Protein AF-A0A1S1QMI9-F1 (afdb_monomer_lite)

pLDDT: mean 71.92, std 21.12, range [34.84, 96.12]

Radius of gyration: 43.3 Å; chains: 1; bounding box: 99×32×139 Å

Secondary structure (DSSP, 8-state):
---STTTHHHHHHHHHHHHHHHHHHHHHHHHHHHHHHHHHHHHHHHHHHHHHHHHHHT-STT-S-HHHHHHHHHHHHHHHHHHHHHHHHHHHHHHHHTSTT-TTGGGHHHHHHHHHHHHHHHHHHHHHHHHHHHHHHHHHHHHHHHHHHHT---S-----------PPPP--PPPP----------PPP---------

Organism: NCBI:txid573497

Structure (mmCIF, N/CA/C/O backbone):
data_AF-A0A1S1QMI9-F1
#
_entry.id   AF-A0A1S1QMI9-F1
#
loop_
_atom_site.group_PDB
_atom_site.id
_atom_site.type_symbol
_atom_site.label_atom_id
_atom_site.label_alt_id
_atom_site.label_comp_id
_atom_site.label_asym_id
_atom_site.label_entity_id
_atom_site.label_seq_id
_atom_site.pdbx_PDB_ins_code
_atom_site.Cartn_x
_atom_site.Cartn_y
_atom_site.Cartn_z
_atom_site.occupancy
_atom_site.B_iso_or_equiv
_atom_site.auth_seq_id
_atom_site.auth_comp_id
_atom_site.auth_asym_id
_atom_site.auth_atom_id
_atom_site.pdbx_PDB_model_num
ATOM 1 N N . MET A 1 1 ? -39.111 9.313 58.746 1.00 41.94 1 MET A N 1
ATOM 2 C CA . MET A 1 1 ? -37.742 9.379 58.185 1.00 41.94 1 MET A CA 1
ATOM 3 C C . MET A 1 1 ? -37.724 8.612 56.875 1.00 41.94 1 MET A C 1
ATOM 5 O O . MET A 1 1 ? -37.709 7.391 56.899 1.00 41.94 1 MET A O 1
ATOM 9 N N . ILE A 1 2 ? -37.819 9.307 55.743 1.00 50.12 2 ILE A N 1
ATOM 10 C CA . ILE A 1 2 ? -37.820 8.695 54.409 1.00 50.12 2 ILE A CA 1
ATOM 11 C C . ILE A 1 2 ? -36.667 9.314 53.620 1.00 50.12 2 ILE A C 1
ATOM 13 O O . ILE A 1 2 ? -36.584 10.533 53.517 1.00 50.12 2 ILE A O 1
ATOM 17 N N . GLY A 1 3 ? -35.825 8.465 53.027 1.00 51.66 3 GLY A N 1
ATOM 18 C CA . GLY A 1 3 ? -35.178 8.794 51.757 1.00 51.66 3 GLY A CA 1
ATOM 19 C C . GLY A 1 3 ? -33.724 9.263 51.792 1.00 51.66 3 GLY A C 1
ATOM 20 O O . GLY A 1 3 ? -33.435 10.371 51.358 1.00 51.66 3 GLY A O 1
ATOM 21 N N . THR A 1 4 ? -32.781 8.393 52.159 1.00 52.16 4 THR A N 1
ATOM 22 C CA . THR A 1 4 ? -31.365 8.574 51.758 1.00 52.16 4 THR A CA 1
ATOM 23 C C . THR A 1 4 ? -30.751 7.342 51.085 1.00 52.16 4 THR A C 1
ATOM 25 O O . THR A 1 4 ? -29.855 7.488 50.258 1.00 52.16 4 THR A O 1
ATOM 28 N N . ALA A 1 5 ? -31.295 6.139 51.300 1.00 51.22 5 ALA A N 1
ATOM 29 C CA . ALA A 1 5 ? -30.702 4.890 50.805 1.00 51.22 5 ALA A CA 1
ATOM 30 C C . ALA A 1 5 ? -30.775 4.663 49.276 1.00 51.22 5 ALA A C 1
ATOM 32 O O . ALA A 1 5 ? -30.083 3.792 48.758 1.00 51.22 5 ALA A O 1
ATOM 33 N N . ASN A 1 6 ? -31.574 5.435 48.528 1.00 53.19 6 ASN A N 1
ATOM 34 C CA . ASN A 1 6 ? -31.852 5.145 47.112 1.00 53.19 6 ASN A CA 1
ATOM 35 C C . ASN A 1 6 ? -31.208 6.120 46.107 1.00 53.19 6 ASN A C 1
ATOM 37 O O . ASN A 1 6 ? -31.446 6.024 44.909 1.00 53.19 6 ASN A O 1
ATOM 41 N N . ARG A 1 7 ? -30.395 7.088 46.554 1.00 52.09 7 ARG A N 1
ATOM 42 C CA . ARG A 1 7 ? -29.679 7.994 45.628 1.00 52.09 7 ARG A CA 1
ATOM 43 C C . ARG A 1 7 ? -28.301 7.457 45.247 1.00 52.09 7 ARG A C 1
ATOM 45 O O . ARG A 1 7 ? -27.920 7.541 44.085 1.00 52.09 7 ARG A O 1
ATOM 52 N N . GLN A 1 8 ? -27.589 6.837 46.187 1.00 51.78 8 GLN A N 1
ATOM 53 C CA . GLN A 1 8 ? -26.233 6.329 45.957 1.00 51.78 8 GLN A CA 1
ATOM 54 C C . GLN A 1 8 ? -26.198 5.128 45.004 1.00 51.78 8 GLN A C 1
ATOM 56 O O . GLN A 1 8 ? -25.366 5.086 44.108 1.00 51.78 8 GLN A O 1
ATOM 61 N N . THR A 1 9 ? -27.136 4.188 45.118 1.00 54.84 9 THR A N 1
ATOM 62 C CA . THR A 1 9 ? -27.214 3.027 44.213 1.00 54.84 9 THR A CA 1
ATOM 63 C C . THR A 1 9 ? -27.600 3.423 42.786 1.00 54.84 9 THR A C 1
ATOM 65 O O . THR A 1 9 ? -27.092 2.844 41.827 1.00 54.84 9 THR A O 1
ATOM 68 N N . THR A 1 10 ? -28.459 4.430 42.632 1.00 56.12 10 THR A N 1
ATOM 69 C CA . THR A 1 10 ? -28.949 4.902 41.328 1.00 56.12 10 THR A CA 1
ATOM 70 C C . THR A 1 10 ? -27.892 5.719 40.580 1.00 56.12 10 THR A C 1
ATOM 72 O O . THR A 1 10 ? -27.709 5.520 39.381 1.00 56.12 10 THR A O 1
ATOM 75 N N . ILE A 1 11 ? -27.122 6.560 41.285 1.00 55.53 11 ILE A N 1
ATOM 76 C CA . ILE A 1 11 ? -25.994 7.307 40.701 1.00 55.53 11 ILE A CA 1
ATOM 77 C C . ILE A 1 11 ? -24.910 6.342 40.201 1.00 55.53 11 ILE A C 1
ATOM 79 O O . ILE A 1 11 ? -24.431 6.485 39.079 1.00 55.53 11 ILE A O 1
ATOM 83 N N . THR A 1 12 ? -24.560 5.321 40.987 1.00 60.91 12 THR A N 1
ATOM 84 C CA . THR A 1 12 ? -23.528 4.346 40.600 1.00 60.91 12 THR A CA 1
ATOM 85 C C . THR A 1 12 ? -23.981 3.466 39.433 1.00 60.91 12 THR A C 1
ATOM 87 O O . THR A 1 12 ? -23.210 3.250 38.503 1.00 60.91 12 THR A O 1
ATOM 90 N N . LYS A 1 13 ? -25.244 3.011 39.415 1.00 62.88 13 LYS A N 1
ATOM 91 C CA . LYS A 1 13 ? -25.796 2.213 38.303 1.00 62.88 13 LYS A CA 1
ATOM 92 C C . LYS A 1 13 ? -25.854 2.987 36.984 1.00 62.88 13 LYS A C 1
ATOM 94 O O . LYS A 1 13 ? -25.541 2.411 35.946 1.00 62.88 13 LYS A O 1
ATOM 99 N N . ASN A 1 14 ? -26.224 4.268 37.014 1.00 63.59 14 ASN A N 1
ATOM 100 C CA . ASN A 1 14 ? -26.234 5.098 35.807 1.00 63.59 14 ASN A CA 1
ATOM 101 C C . ASN A 1 14 ? -24.809 5.339 35.294 1.00 63.59 14 ASN A C 1
ATOM 103 O O . ASN A 1 14 ? -24.546 5.149 34.115 1.00 63.59 14 ASN A O 1
ATOM 107 N N . ARG A 1 15 ? -23.863 5.620 36.196 1.00 64.69 15 ARG A N 1
ATOM 108 C CA . ARG A 1 15 ? -22.460 5.857 35.835 1.00 64.69 15 ARG A CA 1
ATOM 109 C C . ARG A 1 15 ? -21.774 4.622 35.235 1.00 64.69 15 ARG A C 1
ATOM 111 O O . ARG A 1 15 ? -20.972 4.774 34.325 1.00 64.69 15 ARG A O 1
ATOM 118 N N . ILE A 1 16 ? -22.103 3.416 35.709 1.00 65.19 16 ILE A N 1
ATOM 119 C CA . ILE A 1 16 ? -21.607 2.154 35.126 1.00 65.19 16 ILE A CA 1
ATOM 120 C C . ILE A 1 16 ? -22.163 1.959 33.707 1.00 65.19 16 ILE A C 1
ATOM 122 O O . ILE A 1 16 ? -21.396 1.707 32.784 1.00 65.19 16 ILE A O 1
ATOM 126 N N . ARG A 1 17 ? -23.473 2.169 33.506 1.00 66.00 17 ARG A N 1
ATOM 127 C CA . ARG A 1 17 ? -24.096 2.085 32.172 1.00 66.00 17 ARG A CA 1
ATOM 128 C C . ARG A 1 17 ? -23.508 3.097 31.189 1.00 66.00 17 ARG A C 1
ATOM 130 O O . ARG A 1 17 ? -23.295 2.755 30.031 1.00 66.00 17 ARG A O 1
ATOM 137 N N . ASP A 1 18 ? -23.221 4.315 31.642 1.00 69.44 18 ASP A N 1
ATOM 138 C CA . ASP A 1 18 ? -22.632 5.356 30.795 1.00 69.44 18 ASP A CA 1
ATOM 139 C C . ASP A 1 18 ? -21.205 4.997 30.351 1.00 69.44 18 ASP A C 1
ATOM 141 O O . ASP A 1 18 ? -20.853 5.219 29.192 1.00 69.44 18 ASP A O 1
ATOM 145 N N . VAL A 1 19 ? -20.398 4.397 31.236 1.00 71.56 19 VAL A N 1
ATOM 146 C CA . VAL A 1 19 ? -19.053 3.899 30.896 1.00 71.56 19 VAL A CA 1
ATOM 147 C C . VAL A 1 19 ? -19.141 2.764 29.875 1.00 71.56 19 VAL A C 1
ATOM 149 O O . VAL A 1 19 ? -18.457 2.818 28.854 1.00 71.56 19 VAL A O 1
ATOM 152 N N . ASP A 1 20 ? -20.040 1.797 30.078 1.00 79.62 20 ASP A N 1
ATOM 153 C CA . ASP A 1 20 ? -20.227 0.677 29.147 1.00 79.62 20 ASP A CA 1
ATOM 154 C C . ASP A 1 20 ? -20.672 1.157 27.754 1.00 79.62 20 ASP A C 1
ATOM 156 O O . ASP A 1 20 ? -20.147 0.714 26.728 1.00 79.62 20 ASP A O 1
ATOM 160 N N . VAL A 1 21 ? -21.600 2.119 27.696 1.00 84.31 21 VAL A N 1
ATOM 161 C CA . VAL A 1 21 ? -22.057 2.727 26.437 1.00 84.31 21 VAL A CA 1
ATOM 162 C C . VAL A 1 21 ? -20.922 3.490 25.751 1.00 84.31 21 VAL A C 1
ATOM 164 O O . VAL A 1 21 ? -20.740 3.349 24.539 1.00 84.31 21 VAL A O 1
ATOM 167 N N . GLN A 1 22 ? -20.116 4.256 26.494 1.00 83.75 22 GLN A N 1
ATOM 168 C CA . GLN A 1 22 ? -18.953 4.948 25.932 1.00 83.75 22 GLN A CA 1
ATOM 169 C C . GLN A 1 22 ? -17.935 3.968 25.341 1.00 83.75 22 GLN A C 1
ATOM 171 O O . GLN A 1 22 ? -17.468 4.182 24.218 1.00 83.75 22 GLN A O 1
ATOM 176 N N . THR A 1 23 ? -17.638 2.865 26.030 1.00 85.69 23 THR A N 1
ATOM 177 C CA . THR A 1 23 ? -16.742 1.819 25.520 1.00 85.69 23 THR A CA 1
ATOM 178 C C . THR A 1 23 ? -17.276 1.205 24.224 1.00 85.69 23 THR A C 1
ATOM 180 O O . THR A 1 23 ? -16.521 1.042 23.261 1.00 85.69 23 THR A O 1
ATOM 183 N N . VAL A 1 24 ? -18.582 0.922 24.144 1.00 87.94 24 VAL A N 1
ATOM 184 C CA . VAL A 1 24 ? -19.216 0.414 22.916 1.00 87.94 24 VAL A CA 1
ATOM 185 C C . VAL A 1 24 ? -19.116 1.430 21.776 1.00 87.94 24 VAL A C 1
ATOM 187 O O . VAL A 1 24 ? -18.726 1.062 20.667 1.00 87.94 24 VAL A O 1
ATOM 190 N N . ILE A 1 25 ? -19.397 2.710 22.033 1.00 88.00 25 ILE A N 1
ATOM 191 C CA . ILE A 1 25 ? -19.309 3.775 21.021 1.00 88.00 25 ILE A CA 1
ATOM 192 C C . ILE A 1 25 ? -17.884 3.887 20.467 1.00 88.00 25 ILE A C 1
ATOM 194 O O . ILE A 1 25 ? -17.695 3.942 19.247 1.00 88.00 25 ILE A O 1
ATOM 198 N N . VAL A 1 26 ? -16.871 3.893 21.339 1.00 88.06 26 VAL A N 1
ATOM 199 C CA . VAL A 1 26 ? -15.460 3.950 20.926 1.00 88.06 26 VAL A CA 1
ATOM 200 C C . VAL A 1 26 ? -15.103 2.734 20.073 1.00 88.06 26 VAL A C 1
ATOM 202 O O . VAL A 1 26 ? -14.516 2.896 18.999 1.00 88.06 26 VAL A O 1
ATOM 205 N N . ARG A 1 27 ? -15.521 1.533 20.486 1.00 89.44 27 ARG A N 1
ATOM 206 C CA . ARG A 1 27 ? -15.281 0.288 19.746 1.00 89.44 27 ARG A CA 1
ATOM 207 C C . ARG A 1 27 ? -15.889 0.321 18.346 1.00 89.44 27 ARG A C 1
ATOM 209 O O . ARG A 1 27 ? -15.186 0.055 17.374 1.00 89.44 27 ARG A O 1
ATOM 216 N N . VAL A 1 28 ? -17.163 0.696 18.231 1.00 91.62 28 VAL A N 1
ATOM 217 C CA . VAL A 1 28 ? -17.869 0.794 16.941 1.00 91.62 28 VAL A CA 1
ATOM 218 C C . VAL A 1 28 ? -17.187 1.811 16.028 1.00 91.62 28 VAL A C 1
ATOM 220 O O . VAL A 1 28 ? -16.973 1.548 14.844 1.00 91.62 28 VAL A O 1
ATOM 223 N N . ARG A 1 29 ? -16.777 2.964 16.571 1.00 91.19 29 ARG A N 1
ATOM 224 C CA . ARG A 1 29 ? -16.079 3.994 15.794 1.00 91.19 29 ARG A CA 1
ATOM 225 C C . ARG A 1 29 ? -14.721 3.512 15.282 1.00 91.19 29 ARG A C 1
ATOM 227 O O . ARG A 1 29 ? -14.368 3.810 14.139 1.00 91.19 29 ARG A O 1
ATOM 234 N N . LEU A 1 30 ? -13.959 2.788 16.100 1.00 89.56 30 LEU A N 1
ATOM 235 C CA . LEU A 1 30 ? -12.675 2.217 15.688 1.00 89.56 30 LEU A CA 1
ATOM 236 C C . LEU A 1 30 ? -12.858 1.144 14.608 1.00 89.56 30 LEU A C 1
ATOM 238 O O . LEU A 1 30 ? -12.145 1.191 13.605 1.00 89.56 30 LEU A O 1
ATOM 242 N N . GLU A 1 31 ? -13.862 0.276 14.735 1.00 91.81 31 GLU A N 1
ATOM 243 C CA . GLU A 1 31 ? -14.159 -0.748 13.725 1.00 91.81 31 GLU A CA 1
ATOM 244 C C . GLU A 1 31 ? -14.608 -0.130 12.389 1.00 91.81 31 GLU A C 1
ATOM 246 O O . GLU A 1 31 ? -14.193 -0.576 11.318 1.00 91.81 31 GLU A O 1
ATOM 251 N N . ALA A 1 32 ? -15.392 0.953 12.418 1.00 92.44 32 ALA A N 1
ATOM 252 C CA . ALA A 1 32 ? -15.779 1.680 11.207 1.00 92.44 32 ALA A CA 1
ATOM 253 C C . ALA A 1 32 ? -14.562 2.310 10.501 1.00 92.44 32 ALA A C 1
ATOM 255 O O . ALA A 1 32 ? -14.426 2.252 9.275 1.00 92.44 32 ALA A O 1
ATOM 256 N N . LEU A 1 33 ? -13.642 2.893 11.275 1.00 91.69 33 LEU A N 1
ATOM 257 C CA . LEU A 1 33 ? -12.398 3.465 10.761 1.00 91.69 33 LEU A CA 1
ATOM 258 C C . LEU A 1 33 ? -11.448 2.401 10.194 1.00 91.69 33 LEU A C 1
ATOM 260 O O . LEU A 1 33 ? -10.738 2.672 9.221 1.00 91.69 33 LEU A O 1
ATOM 264 N N . GLU A 1 34 ? -11.423 1.222 10.805 1.00 92.19 34 GLU A N 1
ATOM 265 C CA . GLU A 1 34 ? -10.676 0.053 10.348 1.00 92.19 34 GLU A CA 1
ATOM 266 C C . GLU A 1 34 ? -11.276 -0.512 9.053 1.00 92.19 34 GLU A C 1
ATOM 268 O O . GLU A 1 34 ? -10.557 -0.710 8.074 1.00 92.19 34 GLU A O 1
ATOM 273 N N . SER A 1 35 ? -12.598 -0.667 8.993 1.00 92.00 35 SER A N 1
ATOM 274 C CA . SER A 1 35 ? -13.321 -1.115 7.796 1.00 92.00 35 SER A CA 1
ATOM 275 C C . SER A 1 35 ? -13.081 -0.181 6.610 1.00 92.00 35 SER A C 1
ATOM 277 O O . SER A 1 35 ? -12.734 -0.629 5.516 1.00 92.00 35 SER A O 1
ATOM 279 N N . LYS A 1 36 ? -13.152 1.139 6.834 1.00 94.94 36 LYS A N 1
ATOM 280 C CA . LYS A 1 36 ? -12.826 2.145 5.811 1.00 94.94 36 LYS A CA 1
ATOM 281 C C . LYS A 1 36 ? -11.376 2.035 5.335 1.00 94.94 36 LYS A C 1
ATOM 283 O O . LYS A 1 36 ? -11.107 2.189 4.144 1.00 94.94 36 LYS A O 1
ATOM 288 N N . ALA A 1 37 ? -10.435 1.784 6.247 1.00 91.69 37 ALA A N 1
ATOM 289 C CA . ALA A 1 37 ? -9.031 1.620 5.888 1.00 91.69 37 ALA A CA 1
ATOM 290 C C . ALA A 1 37 ? -8.810 0.355 5.044 1.00 91.69 37 ALA A C 1
ATOM 292 O O . ALA A 1 37 ? -8.121 0.427 4.031 1.00 91.69 37 ALA A O 1
ATOM 293 N N . ARG A 1 38 ? -9.445 -0.768 5.400 1.00 92.19 38 ARG A N 1
ATOM 294 C CA . ARG A 1 38 ? -9.389 -2.016 4.621 1.00 92.19 38 ARG A CA 1
ATOM 295 C C . ARG A 1 38 ? -9.970 -1.857 3.224 1.00 92.19 38 ARG A C 1
ATOM 297 O O . ARG A 1 38 ? -9.338 -2.289 2.270 1.00 92.19 38 ARG A O 1
ATOM 304 N N . ALA A 1 39 ? -11.118 -1.192 3.098 1.00 95.19 39 ALA A N 1
ATOM 305 C CA . ALA A 1 39 ? -11.716 -0.911 1.796 1.00 95.19 39 ALA A CA 1
ATOM 306 C C . ALA A 1 39 ? -10.765 -0.092 0.909 1.00 95.19 39 ALA A C 1
ATOM 308 O O . ALA A 1 39 ? -10.551 -0.430 -0.251 1.00 95.19 39 ALA A O 1
ATOM 309 N N . LYS A 1 40 ? -10.125 0.945 1.468 1.00 95.50 40 LYS A N 1
ATOM 310 C CA . LYS A 1 40 ? -9.153 1.747 0.715 1.00 95.50 40 LYS A CA 1
ATOM 311 C C . LYS A 1 40 ? -7.896 0.953 0.343 1.00 95.50 40 LYS A C 1
ATOM 313 O O . LYS A 1 40 ? -7.412 1.098 -0.771 1.00 95.50 40 LYS A O 1
ATOM 318 N N . LEU A 1 41 ? -7.386 0.110 1.241 1.00 93.62 41 LEU A N 1
ATOM 319 C CA . LEU A 1 41 ? -6.251 -0.771 0.944 1.00 93.62 41 LEU A CA 1
ATOM 320 C C . LEU A 1 41 ? -6.586 -1.773 -0.168 1.00 93.62 41 LEU A C 1
ATOM 322 O O . LEU A 1 41 ? -5.760 -1.989 -1.043 1.00 93.62 41 LEU A O 1
ATOM 326 N N . ALA A 1 42 ? -7.798 -2.332 -0.172 1.00 94.19 42 ALA A N 1
ATOM 327 C CA . ALA A 1 42 ? -8.243 -3.245 -1.221 1.00 94.19 42 ALA A CA 1
ATOM 328 C C . ALA A 1 42 ? -8.314 -2.565 -2.599 1.00 94.19 42 ALA A C 1
ATOM 330 O O . ALA A 1 42 ? -7.951 -3.180 -3.596 1.00 94.19 42 ALA A O 1
ATOM 331 N N . LEU A 1 43 ? -8.738 -1.297 -2.657 1.00 96.12 43 LEU A N 1
ATOM 332 C CA . LEU A 1 43 ? -8.722 -0.517 -3.899 1.00 96.12 43 LEU A CA 1
ATOM 333 C C . LEU A 1 43 ? -7.293 -0.287 -4.405 1.00 96.12 43 LEU A C 1
ATOM 335 O O . LEU A 1 43 ? -7.016 -0.545 -5.570 1.00 96.12 43 LEU A O 1
ATOM 339 N N . LEU A 1 44 ? -6.381 0.133 -3.523 1.00 93.19 44 LEU A N 1
ATOM 340 C CA . LEU A 1 44 ? -4.980 0.365 -3.891 1.00 93.19 44 LEU A CA 1
ATOM 341 C C . LEU A 1 44 ? -4.280 -0.917 -4.357 1.00 93.19 44 LEU A C 1
ATOM 343 O O . LEU A 1 44 ? -3.495 -0.872 -5.298 1.00 93.19 44 LEU A O 1
ATOM 347 N N . ASP A 1 45 ? -4.582 -2.051 -3.724 1.00 93.12 45 ASP A N 1
ATOM 348 C CA . ASP A 1 45 ? -4.059 -3.358 -4.126 1.00 93.12 45 ASP A CA 1
ATOM 349 C C . ASP A 1 45 ? -4.644 -3.819 -5.471 1.00 93.12 45 ASP A C 1
ATOM 351 O O . ASP A 1 45 ? -3.929 -4.359 -6.310 1.00 93.12 45 ASP A O 1
ATOM 355 N N . ALA A 1 46 ? -5.934 -3.566 -5.720 1.00 93.50 46 ALA A N 1
ATOM 356 C CA . ALA A 1 46 ? -6.551 -3.853 -7.012 1.00 93.50 46 ALA A CA 1
ATOM 357 C C . ALA A 1 46 ? -5.925 -3.024 -8.140 1.00 93.50 46 ALA A C 1
ATOM 359 O O . ALA A 1 46 ? -5.683 -3.564 -9.219 1.00 93.50 46 ALA A O 1
ATOM 360 N N . ASP A 1 47 ? -5.643 -1.746 -7.890 1.00 93.19 47 ASP A N 1
ATOM 361 C CA . ASP A 1 47 ? -4.954 -0.900 -8.857 1.00 93.19 47 ASP A CA 1
ATOM 362 C C . ASP A 1 47 ? -3.515 -1.384 -9.076 1.00 93.19 47 ASP A C 1
ATOM 364 O O . ASP A 1 47 ? -3.180 -1.695 -10.211 1.00 93.19 47 ASP A O 1
ATOM 368 N N . ASP A 1 48 ? -2.713 -1.611 -8.025 1.00 91.56 48 ASP A N 1
ATOM 369 C CA . ASP A 1 48 ? -1.330 -2.102 -8.186 1.00 91.56 48 ASP A CA 1
ATOM 370 C C . ASP A 1 48 ? -1.244 -3.417 -8.983 1.00 91.56 48 ASP A C 1
ATOM 372 O O . ASP A 1 48 ? -0.318 -3.601 -9.776 1.00 91.56 48 ASP A O 1
ATOM 376 N N . ARG A 1 49 ? -2.224 -4.321 -8.841 1.00 92.00 49 ARG A N 1
ATOM 377 C CA . ARG A 1 49 ? -2.317 -5.524 -9.686 1.00 92.00 49 ARG A CA 1
ATOM 378 C C . ARG A 1 49 ? -2.532 -5.178 -11.159 1.00 92.00 49 ARG A C 1
ATOM 380 O O . ARG A 1 49 ? -1.841 -5.740 -12.004 1.00 92.00 49 ARG A O 1
ATOM 387 N N . ARG A 1 50 ? -3.426 -4.233 -11.472 1.00 93.69 50 ARG A N 1
ATOM 388 C CA . ARG A 1 50 ? -3.651 -3.774 -12.855 1.00 93.69 50 ARG A CA 1
ATOM 389 C C . ARG A 1 50 ? -2.380 -3.187 -13.452 1.00 93.69 50 ARG A C 1
ATOM 391 O O . ARG A 1 50 ? -2.043 -3.519 -14.584 1.00 93.69 50 ARG A O 1
ATOM 398 N N . ASP A 1 51 ? -1.642 -2.373 -12.700 1.00 91.25 51 ASP A N 1
ATOM 399 C CA . ASP A 1 51 ? -0.389 -1.804 -13.202 1.00 91.25 51 ASP A CA 1
ATOM 400 C C . ASP A 1 51 ? 0.681 -2.871 -13.421 1.00 91.25 51 ASP A C 1
ATOM 402 O O . ASP A 1 51 ? 1.434 -2.789 -14.387 1.00 91.25 51 ASP A O 1
ATOM 406 N N . ARG A 1 52 ? 0.752 -3.900 -12.566 1.00 89.44 52 ARG A N 1
ATOM 407 C CA . ARG A 1 52 ? 1.637 -5.054 -12.805 1.00 89.44 52 ARG A CA 1
ATOM 408 C C . ARG A 1 52 ? 1.257 -5.801 -14.079 1.00 89.44 52 ARG A C 1
ATOM 410 O O . ARG A 1 52 ? 2.149 -6.154 -14.850 1.00 89.44 52 ARG A O 1
ATOM 417 N N . ASP A 1 53 ? -0.033 -5.999 -14.323 1.00 91.50 53 ASP A N 1
ATOM 418 C CA . ASP A 1 53 ? -0.516 -6.633 -15.550 1.00 91.50 53 ASP A CA 1
ATOM 419 C C . ASP A 1 53 ? -0.182 -5.778 -16.784 1.00 91.50 53 ASP A C 1
ATOM 421 O O . ASP A 1 53 ? 0.249 -6.306 -17.810 1.00 91.50 53 ASP A O 1
ATOM 425 N N . GLU A 1 54 ? -0.321 -4.450 -16.696 1.00 89.94 54 GLU A N 1
ATOM 426 C CA . GLU A 1 54 ? 0.104 -3.521 -17.751 1.00 89.94 54 GLU A CA 1
ATOM 427 C C . GLU A 1 54 ? 1.619 -3.563 -17.981 1.00 89.94 54 GLU A C 1
ATOM 429 O O . GLU A 1 54 ? 2.065 -3.668 -19.124 1.00 89.94 54 GLU A O 1
ATOM 434 N N . LEU A 1 55 ? 2.423 -3.570 -16.916 1.00 88.12 55 LEU A N 1
ATOM 435 C CA . LEU A 1 55 ? 3.877 -3.720 -17.002 1.00 88.12 55 LEU A CA 1
ATOM 436 C C . LEU A 1 55 ? 4.284 -5.044 -17.662 1.00 88.12 55 LEU A C 1
ATOM 438 O O . LEU A 1 55 ? 5.259 -5.074 -18.417 1.00 88.12 55 LEU A O 1
ATOM 442 N N . GLY A 1 56 ? 3.532 -6.119 -17.412 1.00 86.88 56 GLY A N 1
ATOM 443 C CA . GLY A 1 56 ? 3.705 -7.408 -18.079 1.00 86.88 56 GLY A CA 1
ATOM 444 C C . GLY A 1 56 ? 3.433 -7.335 -19.584 1.00 86.88 56 GLY A C 1
ATOM 445 O O . GLY A 1 56 ? 4.190 -7.900 -20.375 1.00 86.88 56 GLY A O 1
ATOM 446 N N . LYS A 1 57 ? 2.406 -6.581 -20.000 1.00 87.88 57 LYS A N 1
ATOM 447 C CA . LYS A 1 57 ? 2.062 -6.366 -21.421 1.00 87.88 57 LYS A CA 1
ATOM 448 C C . LYS A 1 57 ? 3.096 -5.524 -22.167 1.00 87.88 57 LYS A C 1
ATOM 450 O O . LYS A 1 57 ? 3.311 -5.749 -23.354 1.00 87.88 57 LYS A O 1
ATOM 455 N N . LEU A 1 58 ? 3.760 -4.586 -21.488 1.00 82.94 58 LEU A N 1
ATOM 456 C CA . LEU A 1 58 ? 4.785 -3.712 -22.080 1.00 82.94 58 LEU A CA 1
ATOM 457 C C . LEU A 1 58 ? 6.103 -4.438 -22.430 1.00 82.94 58 LEU A C 1
ATOM 459 O O . LEU A 1 58 ? 7.052 -3.804 -22.891 1.00 82.94 58 LEU A O 1
ATOM 463 N N . GLY A 1 59 ? 6.184 -5.760 -22.240 1.00 68.75 59 GLY A N 1
ATOM 464 C CA . GLY A 1 59 ? 7.328 -6.576 -22.650 1.00 68.75 59 GLY A CA 1
ATOM 465 C C . GLY A 1 59 ? 8.597 -6.285 -21.847 1.00 68.75 59 GLY A C 1
ATOM 466 O O . GLY A 1 59 ? 8.549 -5.704 -20.763 1.00 68.75 59 GLY A O 1
ATOM 467 N N . ALA A 1 60 ? 9.757 -6.715 -22.345 1.00 65.31 60 ALA A N 1
ATOM 468 C CA . ALA A 1 60 ? 11.030 -6.532 -21.649 1.00 65.31 60 ALA A CA 1
ATOM 469 C C . ALA A 1 60 ? 11.411 -5.037 -21.513 1.00 65.31 60 ALA A C 1
ATOM 471 O O . ALA A 1 60 ? 11.152 -4.252 -22.428 1.00 65.31 60 ALA A O 1
ATOM 472 N N . PRO A 1 61 ? 12.121 -4.640 -20.437 1.00 61.28 61 PRO A N 1
ATOM 473 C CA . PRO A 1 61 ? 12.535 -3.252 -20.158 1.00 61.28 61 PRO A CA 1
ATOM 474 C C . PRO A 1 61 ? 13.514 -2.648 -21.188 1.00 61.28 61 PRO A C 1
ATOM 476 O O . PRO A 1 61 ? 14.056 -1.565 -20.979 1.00 61.28 61 PRO A O 1
ATOM 479 N N . HIS A 1 62 ? 13.794 -3.352 -22.285 1.00 57.00 62 HIS A N 1
ATOM 480 C CA . HIS A 1 62 ? 14.729 -2.958 -23.339 1.00 57.00 62 HIS A CA 1
ATOM 481 C C . HIS A 1 62 ? 14.075 -2.879 -24.720 1.00 57.00 62 HIS A C 1
ATOM 483 O O . HIS A 1 62 ? 14.790 -2.873 -25.723 1.00 57.00 62 HIS A O 1
ATOM 489 N N . SER A 1 63 ? 12.739 -2.830 -24.783 1.00 57.53 63 SER A N 1
ATOM 490 C CA . SER A 1 63 ? 12.042 -2.544 -26.037 1.00 57.53 63 SER A CA 1
ATOM 491 C C . SER A 1 63 ? 12.568 -1.225 -26.620 1.00 57.53 63 SER A C 1
ATOM 493 O O . SER A 1 63 ? 12.751 -0.254 -25.889 1.00 57.53 63 SER A O 1
ATOM 495 N N . LEU A 1 64 ? 12.827 -1.195 -27.928 1.00 57.09 64 LEU A N 1
ATOM 496 C CA . LEU A 1 64 ? 13.306 -0.003 -28.642 1.00 57.09 64 LEU A CA 1
ATOM 497 C C . LEU A 1 64 ? 12.213 1.066 -28.823 1.00 57.09 64 LEU A C 1
ATOM 499 O O . LEU A 1 64 ? 12.463 2.077 -29.470 1.00 57.09 64 LEU A O 1
ATOM 503 N N . ASN A 1 65 ? 11.004 0.836 -28.302 1.00 76.50 65 ASN A N 1
ATOM 504 C CA . ASN A 1 65 ? 9.913 1.790 -28.393 1.00 76.50 65 ASN A CA 1
ATOM 505 C C . ASN A 1 65 ? 9.964 2.767 -27.207 1.00 76.50 65 ASN A C 1
ATOM 507 O O . ASN A 1 65 ? 9.661 2.393 -26.069 1.00 76.50 65 ASN A O 1
ATOM 511 N N . ASP A 1 66 ? 10.329 4.019 -27.489 1.00 77.50 66 ASP A N 1
ATOM 512 C CA . ASP A 1 66 ? 10.421 5.099 -26.502 1.00 77.50 66 ASP A CA 1
ATOM 513 C C . ASP A 1 66 ? 9.090 5.347 -25.771 1.00 77.50 66 ASP A C 1
ATOM 515 O O . ASP A 1 66 ? 9.094 5.701 -24.592 1.00 77.50 66 ASP A O 1
ATOM 519 N N . GLU A 1 67 ? 7.945 5.121 -26.422 1.00 83.19 67 GLU A N 1
ATOM 520 C CA . GLU A 1 67 ? 6.626 5.271 -25.793 1.00 83.19 67 GLU A CA 1
ATOM 521 C C . GLU A 1 67 ? 6.364 4.182 -24.749 1.00 83.19 67 GLU A C 1
ATOM 523 O O . GLU A 1 67 ? 5.896 4.470 -23.648 1.00 83.19 67 GLU A O 1
ATOM 528 N N . ALA A 1 68 ? 6.731 2.933 -25.051 1.00 83.50 68 ALA A N 1
ATOM 529 C CA . ALA A 1 68 ? 6.589 1.821 -24.113 1.00 83.50 68 ALA A CA 1
ATOM 530 C C . ALA A 1 68 ? 7.512 1.988 -22.895 1.00 83.50 68 ALA A C 1
ATOM 532 O O . ALA A 1 68 ? 7.134 1.632 -21.777 1.00 83.50 68 ALA A O 1
ATOM 533 N N . ALA A 1 69 ? 8.702 2.564 -23.096 1.00 82.06 69 ALA A N 1
ATOM 534 C CA . ALA A 1 69 ? 9.617 2.906 -22.012 1.00 82.06 69 ALA A CA 1
ATOM 535 C C . ALA A 1 69 ? 9.037 4.002 -21.099 1.00 82.06 69 ALA A C 1
ATOM 537 O O . ALA A 1 69 ? 8.986 3.809 -19.886 1.00 82.06 69 ALA A O 1
ATOM 538 N N . ARG A 1 70 ? 8.514 5.099 -21.670 1.00 84.00 70 ARG A N 1
ATOM 539 C CA . ARG A 1 70 ? 7.850 6.162 -20.890 1.00 84.00 70 ARG A CA 1
ATOM 540 C C . ARG A 1 70 ? 6.640 5.634 -20.128 1.00 84.00 70 ARG A C 1
ATOM 542 O O . ARG A 1 70 ? 6.513 5.891 -18.935 1.00 84.00 70 ARG A O 1
ATOM 549 N N . ARG A 1 71 ? 5.791 4.837 -20.783 1.00 89.56 71 ARG A N 1
ATOM 550 C CA . ARG A 1 71 ? 4.612 4.244 -20.143 1.00 89.56 71 ARG A CA 1
ATOM 551 C C . ARG A 1 71 ? 4.995 3.326 -18.981 1.00 89.56 71 ARG A C 1
ATOM 553 O O . ARG A 1 71 ? 4.334 3.332 -17.948 1.00 89.56 71 ARG A O 1
ATOM 560 N N . ARG A 1 72 ? 6.078 2.557 -19.122 1.00 89.19 72 ARG A N 1
ATOM 561 C CA . ARG A 1 72 ? 6.625 1.738 -18.033 1.00 89.19 72 ARG A CA 1
ATOM 562 C C . ARG A 1 72 ? 7.075 2.599 -16.853 1.00 89.19 72 ARG A C 1
ATOM 564 O O . ARG A 1 72 ? 6.726 2.287 -15.718 1.00 89.19 72 ARG A O 1
ATOM 571 N N . ASP A 1 73 ? 7.804 3.679 -17.120 1.00 86.50 73 ASP A N 1
ATOM 572 C CA . ASP A 1 73 ? 8.260 4.610 -16.085 1.00 86.50 73 ASP A CA 1
ATOM 573 C C . ASP A 1 73 ? 7.092 5.283 -15.348 1.00 86.50 73 ASP A C 1
ATOM 575 O O . ASP A 1 73 ? 7.133 5.409 -14.124 1.00 86.50 73 ASP A O 1
ATOM 579 N N . GLU A 1 74 ? 6.039 5.675 -16.070 1.00 90.56 74 GLU A N 1
ATOM 580 C CA . GLU A 1 74 ? 4.801 6.214 -15.492 1.00 90.56 74 GLU A CA 1
ATOM 581 C C . GLU A 1 74 ? 4.114 5.207 -14.565 1.00 90.56 74 GLU A C 1
ATOM 583 O O . GLU A 1 74 ? 3.751 5.547 -13.439 1.00 90.56 74 GLU A O 1
ATOM 588 N N . LEU A 1 75 ? 3.958 3.957 -15.014 1.00 91.75 75 LEU A N 1
ATOM 589 C CA . LEU A 1 75 ? 3.333 2.904 -14.213 1.00 91.75 75 LEU A CA 1
ATOM 590 C C . LEU A 1 75 ? 4.137 2.613 -12.947 1.00 91.75 75 LEU A C 1
ATOM 592 O O . LEU A 1 75 ? 3.568 2.439 -11.873 1.00 91.75 75 LEU A O 1
ATOM 596 N N . GLU A 1 76 ? 5.462 2.591 -13.032 1.00 90.75 76 GLU A N 1
ATOM 597 C CA . GLU A 1 76 ? 6.309 2.364 -11.863 1.00 90.75 76 GLU A CA 1
ATOM 598 C C . GLU A 1 76 ? 6.289 3.536 -10.881 1.00 90.75 76 GLU A C 1
ATOM 600 O O . GLU A 1 76 ? 6.255 3.302 -9.673 1.00 90.75 76 GLU A O 1
ATOM 605 N N . LEU A 1 77 ? 6.237 4.781 -11.372 1.00 90.56 77 LEU A N 1
ATOM 606 C CA . LEU A 1 77 ? 5.979 5.956 -10.534 1.00 90.56 77 LEU A CA 1
ATOM 607 C C . LEU A 1 77 ? 4.641 5.829 -9.805 1.00 90.56 77 LEU A C 1
ATOM 609 O O . LEU A 1 77 ? 4.594 5.973 -8.584 1.00 90.56 77 LEU A O 1
ATOM 613 N N . ALA A 1 78 ? 3.574 5.492 -10.529 1.00 90.94 78 ALA A N 1
ATOM 614 C CA . ALA A 1 78 ? 2.247 5.331 -9.949 1.00 90.94 78 ALA A CA 1
ATOM 615 C C . ALA A 1 78 ? 2.209 4.189 -8.915 1.00 90.94 78 ALA A C 1
ATOM 617 O O . ALA A 1 78 ? 1.537 4.280 -7.886 1.00 90.94 78 ALA A O 1
ATOM 618 N N . ARG A 1 79 ? 2.953 3.098 -9.143 1.00 93.62 79 ARG A N 1
ATOM 619 C CA . ARG A 1 79 ? 3.104 2.003 -8.170 1.00 93.62 79 ARG A CA 1
ATOM 620 C C . ARG A 1 79 ? 3.850 2.441 -6.911 1.00 93.62 79 ARG A C 1
ATOM 622 O O . ARG A 1 79 ? 3.403 2.093 -5.821 1.00 93.62 79 ARG A O 1
ATOM 629 N N . ILE A 1 80 ? 4.923 3.230 -7.034 1.00 91.81 80 ILE A N 1
ATOM 630 C CA . ILE A 1 80 ? 5.616 3.823 -5.876 1.00 91.81 80 ILE A CA 1
ATOM 631 C C . ILE A 1 80 ? 4.650 4.703 -5.081 1.00 91.81 80 ILE A C 1
ATOM 633 O O . ILE A 1 80 ? 4.506 4.507 -3.876 1.00 91.81 80 ILE A O 1
ATOM 637 N N . GLU A 1 81 ? 3.947 5.620 -5.747 1.00 92.69 81 GLU A N 1
ATOM 638 C CA . GLU A 1 81 ? 3.013 6.533 -5.086 1.00 92.69 81 GLU A CA 1
ATOM 639 C C . GLU A 1 81 ? 1.910 5.765 -4.340 1.00 92.69 81 GLU A C 1
ATOM 641 O O . GLU A 1 81 ? 1.619 6.039 -3.174 1.00 92.69 81 GLU A O 1
ATOM 646 N N . ARG A 1 82 ? 1.322 4.736 -4.962 1.00 92.69 82 ARG A N 1
ATOM 647 C CA . ARG A 1 82 ? 0.317 3.890 -4.299 1.00 92.69 82 ARG A CA 1
ATOM 648 C C . ARG A 1 82 ? 0.890 3.092 -3.137 1.00 92.69 82 ARG A C 1
ATOM 650 O O . ARG A 1 82 ? 0.234 2.992 -2.100 1.00 92.69 82 ARG A O 1
ATOM 657 N N . ALA A 1 83 ? 2.095 2.544 -3.268 1.00 90.19 83 ALA A N 1
ATOM 658 C CA . ALA A 1 83 ? 2.751 1.857 -2.164 1.00 90.19 83 ALA A CA 1
ATOM 659 C C . ALA A 1 83 ? 2.996 2.818 -0.985 1.00 90.19 83 ALA A C 1
ATOM 661 O O . ALA A 1 83 ? 2.736 2.457 0.164 1.00 90.19 83 ALA A O 1
ATOM 662 N N . GLU A 1 84 ? 3.379 4.069 -1.251 1.00 91.62 84 GLU A N 1
ATOM 663 C CA . GLU A 1 84 ? 3.503 5.122 -0.236 1.00 91.62 84 GLU A CA 1
ATOM 664 C C . GLU A 1 84 ? 2.143 5.444 0.415 1.00 91.62 84 GLU A C 1
ATOM 666 O O . GLU A 1 84 ? 2.041 5.537 1.643 1.00 91.62 84 GLU A O 1
ATOM 671 N N . GLN A 1 85 ? 1.056 5.506 -0.361 1.00 93.75 85 GLN A N 1
ATOM 672 C CA . GLN A 1 85 ? -0.300 5.655 0.185 1.00 93.75 85 GLN A CA 1
ATOM 673 C C . GLN A 1 85 ? -0.703 4.469 1.080 1.00 93.75 85 GLN A C 1
ATOM 675 O O . GLN A 1 85 ? -1.298 4.674 2.146 1.00 93.75 85 GLN A O 1
ATOM 680 N N . CYS A 1 86 ? -0.360 3.238 0.691 1.00 92.88 86 CYS A N 1
ATOM 681 C CA . CYS A 1 86 ? -0.551 2.044 1.512 1.00 92.88 86 CYS A CA 1
ATOM 682 C C . CYS A 1 86 ? 0.233 2.141 2.826 1.00 92.88 86 CYS A C 1
ATOM 684 O O . CYS A 1 86 ? -0.334 1.865 3.885 1.00 92.88 86 CYS A O 1
ATOM 686 N N . VAL A 1 87 ? 1.488 2.602 2.791 1.00 93.56 87 VAL A N 1
ATOM 687 C CA . VAL A 1 87 ? 2.305 2.834 3.994 1.00 93.56 87 VAL A CA 1
ATOM 688 C C . VAL A 1 87 ? 1.625 3.831 4.929 1.00 93.56 87 VAL A C 1
ATOM 690 O O . VAL A 1 87 ? 1.461 3.542 6.114 1.00 93.56 87 VAL A O 1
ATOM 693 N N . VAL A 1 88 ? 1.150 4.968 4.415 1.00 94.06 88 VAL A N 1
ATOM 694 C CA . VAL A 1 88 ? 0.452 5.981 5.226 1.00 94.06 88 VAL A CA 1
ATOM 695 C C . VAL A 1 88 ? -0.816 5.411 5.872 1.00 94.06 88 VAL A C 1
ATOM 697 O O . VAL A 1 88 ? -1.108 5.689 7.038 1.00 94.06 88 VAL A O 1
ATOM 700 N N . LEU A 1 89 ? -1.591 4.605 5.143 1.00 93.56 89 LEU A N 1
ATOM 701 C CA . LEU A 1 89 ? -2.798 3.975 5.685 1.00 93.56 89 LEU A CA 1
ATOM 702 C C . LEU A 1 89 ? -2.474 2.930 6.751 1.00 93.56 89 LEU A C 1
ATOM 704 O O . LEU A 1 89 ? -3.143 2.895 7.785 1.00 93.56 89 LEU A O 1
ATOM 708 N N . GLN A 1 90 ? -1.450 2.112 6.526 1.00 94.44 90 GLN A N 1
ATOM 709 C CA . GLN A 1 90 ? -1.008 1.107 7.487 1.00 94.44 90 GLN A CA 1
ATOM 710 C C . GLN A 1 90 ? -0.416 1.746 8.747 1.00 94.44 90 GLN A C 1
ATOM 712 O O . GLN A 1 90 ? -0.717 1.294 9.848 1.00 94.44 90 GLN A O 1
ATOM 717 N N . ALA A 1 91 ? 0.321 2.852 8.621 1.00 92.94 91 ALA A N 1
ATOM 718 C CA . ALA A 1 91 ? 0.804 3.631 9.759 1.00 92.94 91 ALA A CA 1
ATOM 719 C C . ALA A 1 91 ? -0.361 4.176 10.601 1.00 92.94 91 ALA A C 1
ATOM 721 O O . ALA A 1 91 ? -0.392 3.982 11.812 1.00 92.94 91 ALA A O 1
ATOM 722 N N . LYS A 1 92 ? -1.396 4.740 9.965 1.00 93.81 92 LYS A N 1
ATOM 723 C CA . LYS A 1 92 ? -2.610 5.192 10.672 1.00 93.81 92 LYS A CA 1
ATOM 724 C C . LYS A 1 92 ? -3.358 4.048 11.357 1.00 93.81 92 LYS A C 1
ATOM 726 O O . LYS A 1 92 ? -3.938 4.245 12.423 1.00 93.81 92 LYS A O 1
ATOM 731 N N . ARG A 1 93 ? -3.394 2.855 10.752 1.00 94.69 93 ARG A N 1
ATOM 732 C CA . ARG A 1 93 ? -3.963 1.656 11.395 1.00 94.69 93 ARG A CA 1
ATOM 733 C C . ARG A 1 93 ? -3.128 1.235 12.601 1.00 94.69 93 ARG A C 1
ATOM 735 O O . ARG A 1 93 ? -3.702 0.951 13.647 1.00 94.69 93 ARG A O 1
ATOM 742 N N . LEU A 1 94 ? -1.802 1.266 12.479 1.00 94.44 94 LEU A N 1
ATOM 743 C CA . LEU A 1 94 ? -0.872 0.957 13.560 1.00 94.44 94 LEU A CA 1
ATOM 744 C C . LEU A 1 94 ? -1.031 1.925 14.740 1.00 94.44 94 LEU A C 1
ATOM 746 O O . LEU A 1 94 ? -1.182 1.473 15.869 1.00 94.44 94 LEU A O 1
ATOM 750 N N . GLU A 1 95 ? -1.080 3.232 14.484 1.00 92.62 95 GLU A N 1
ATOM 751 C CA . GLU A 1 95 ? -1.314 4.259 15.510 1.00 92.62 95 GLU A CA 1
ATOM 752 C C . GLU A 1 95 ? -2.623 4.021 16.271 1.00 92.62 95 GLU A C 1
ATOM 754 O O . GLU A 1 95 ? -2.678 4.157 17.490 1.00 92.62 95 GLU A O 1
ATOM 759 N N . ARG A 1 96 ? -3.698 3.642 15.567 1.00 91.31 96 ARG A N 1
ATOM 760 C CA . ARG A 1 96 ? -4.982 3.315 16.204 1.00 91.31 96 ARG A CA 1
ATOM 761 C C . ARG A 1 96 ? -4.909 2.023 17.006 1.00 91.31 96 ARG A C 1
ATOM 763 O O . ARG A 1 96 ? -5.514 1.959 18.070 1.00 91.31 96 ARG A O 1
ATOM 770 N N . ALA A 1 97 ? -4.210 1.009 16.504 1.00 91.56 97 ALA A N 1
ATOM 771 C CA . ALA A 1 97 ? -4.029 -0.271 17.183 1.00 91.56 97 ALA A CA 1
ATOM 772 C C . ALA A 1 97 ? -3.185 -0.142 18.461 1.00 91.56 97 ALA 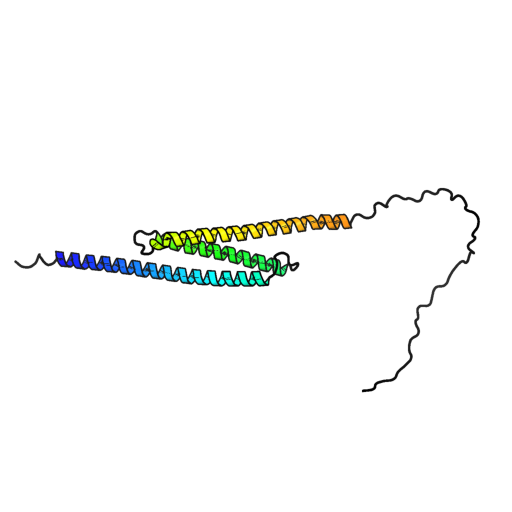A C 1
ATOM 774 O O . ALA A 1 97 ? -3.400 -0.889 19.403 1.00 91.56 97 ALA A O 1
ATOM 775 N N . GLN A 1 98 ? -2.270 0.831 18.516 1.00 92.12 98 GLN A N 1
ATOM 776 C CA . GLN A 1 98 ? -1.430 1.110 19.687 1.00 92.12 98 GLN A CA 1
ATOM 777 C C . GLN A 1 98 ? -2.135 1.900 20.797 1.00 92.12 98 GLN A C 1
ATOM 779 O O . GLN A 1 98 ? -1.561 2.079 21.871 1.00 92.12 98 GLN A O 1
ATOM 784 N N . ARG A 1 99 ? -3.354 2.406 20.566 1.00 89.44 99 ARG A N 1
ATOM 785 C CA . ARG A 1 99 ? -4.093 3.120 21.615 1.00 89.44 99 ARG A CA 1
ATOM 786 C C . ARG A 1 99 ? -4.445 2.156 22.756 1.00 89.44 99 ARG A C 1
ATOM 788 O O . ARG A 1 99 ? -4.839 1.031 22.457 1.00 89.44 99 ARG A O 1
ATOM 795 N N . PRO A 1 100 ? -4.391 2.596 24.026 1.00 83.56 100 PRO A N 1
ATOM 796 C CA . PRO A 1 100 ? -4.712 1.744 25.176 1.00 83.56 100 PRO A CA 1
ATOM 797 C C . PRO A 1 100 ? -6.101 1.101 25.080 1.00 83.56 100 PRO A C 1
ATOM 799 O O . PRO A 1 100 ? -6.264 -0.075 25.381 1.00 83.56 100 PRO A O 1
ATOM 802 N N . ASP A 1 101 ? -7.077 1.855 24.569 1.00 81.94 101 ASP A N 1
ATOM 803 C CA . ASP A 1 101 ? -8.477 1.426 24.448 1.00 81.94 101 ASP A CA 1
ATOM 804 C C . ASP A 1 101 ? -8.775 0.706 23.121 1.00 81.94 101 ASP A C 1
ATOM 806 O O . ASP A 1 101 ? -9.934 0.525 22.736 1.00 81.94 101 ASP A O 1
ATOM 810 N N . SER A 1 102 ? -7.738 0.356 22.353 1.00 85.25 102 SER A N 1
ATOM 811 C CA . SER A 1 102 ? -7.915 -0.233 21.032 1.00 85.25 102 SER A CA 1
ATOM 812 C C . SER A 1 102 ? -8.255 -1.718 21.119 1.00 85.25 102 SER A C 1
ATOM 814 O O . SER A 1 102 ? -7.504 -2.493 21.708 1.00 85.25 102 SER A O 1
ATOM 816 N N . PRO A 1 103 ? -9.316 -2.182 20.439 1.00 86.06 103 PRO A N 1
ATOM 817 C CA . PRO A 1 103 ? -9.625 -3.604 20.338 1.00 86.06 103 PRO A CA 1
ATOM 818 C C . PRO A 1 103 ? -8.764 -4.327 19.281 1.00 86.06 103 PRO A C 1
ATOM 820 O O . PRO A 1 103 ? -9.133 -5.416 18.850 1.00 86.06 103 PRO A O 1
ATOM 823 N N . HIS A 1 104 ? -7.690 -3.706 18.776 1.00 88.12 104 HIS A N 1
ATOM 824 C CA . HIS A 1 104 ? -6.905 -4.189 17.627 1.00 88.12 104 HIS A CA 1
ATOM 825 C C . HIS A 1 104 ? -5.424 -4.422 17.945 1.00 88.12 104 HIS A C 1
ATOM 827 O O . HIS A 1 104 ? -4.602 -4.526 17.031 1.00 88.12 104 HIS A O 1
ATOM 833 N N . THR A 1 105 ? -5.066 -4.472 19.226 1.00 89.62 105 THR A N 1
ATOM 834 C CA . THR A 1 105 ? -3.685 -4.646 19.696 1.00 89.62 105 THR A CA 1
ATOM 835 C C . THR A 1 105 ? -3.057 -5.945 19.179 1.00 89.62 105 THR A C 1
ATOM 837 O O . THR A 1 105 ? -1.877 -5.982 18.838 1.00 89.62 105 THR A O 1
ATOM 840 N N . ASP A 1 106 ? -3.865 -6.992 19.021 1.00 91.56 106 ASP A N 1
ATOM 841 C CA . ASP A 1 106 ? -3.504 -8.285 18.432 1.00 91.56 106 ASP A CA 1
ATOM 842 C C . ASP A 1 106 ? -3.003 -8.178 16.979 1.00 91.56 106 ASP A C 1
ATOM 844 O O . ASP A 1 106 ? -2.187 -8.982 16.531 1.00 91.56 106 ASP A O 1
ATOM 848 N N . ARG A 1 107 ? -3.442 -7.154 16.237 1.00 89.69 107 ARG A N 1
ATOM 849 C CA . ARG A 1 107 ? -3.117 -6.958 14.813 1.00 89.69 107 ARG A CA 1
ATOM 850 C C . ARG A 1 107 ? -1.824 -6.174 14.589 1.00 89.69 107 ARG A C 1
ATOM 852 O O . ARG A 1 107 ? -1.336 -6.125 13.461 1.00 89.69 107 ARG A O 1
ATOM 859 N N . ILE A 1 108 ? -1.254 -5.571 15.635 1.00 93.19 108 ILE A N 1
ATOM 860 C CA . ILE A 1 108 ? -0.007 -4.791 15.580 1.00 93.19 108 ILE A CA 1
ATOM 861 C C . ILE A 1 108 ? 1.136 -5.521 14.848 1.00 93.19 108 ILE A C 1
ATOM 863 O O . ILE A 1 108 ? 1.714 -4.905 13.947 1.00 93.19 108 ILE A O 1
ATOM 867 N N . PRO A 1 109 ? 1.492 -6.784 15.173 1.00 95.19 109 PRO A N 1
ATOM 868 C CA . PRO A 1 109 ? 2.594 -7.469 14.496 1.00 95.19 109 PRO A CA 1
ATOM 869 C C . PRO A 1 109 ? 2.338 -7.642 12.995 1.00 95.19 109 PRO A C 1
ATOM 871 O O . PRO A 1 109 ? 3.228 -7.376 12.189 1.00 95.19 109 PRO A O 1
ATOM 874 N N . ALA A 1 110 ? 1.108 -7.993 12.607 1.00 93.38 110 ALA A N 1
ATOM 875 C CA . ALA A 1 110 ? 0.736 -8.133 11.202 1.00 93.38 110 ALA A CA 1
ATOM 876 C C . ALA A 1 110 ? 0.833 -6.794 10.451 1.00 93.38 110 ALA A C 1
ATOM 878 O O . ALA A 1 110 ? 1.376 -6.746 9.349 1.00 93.38 110 ALA A O 1
ATOM 879 N N . ILE A 1 111 ? 0.370 -5.694 11.062 1.00 91.81 111 ILE A N 1
ATOM 880 C CA . ILE A 1 111 ? 0.450 -4.356 10.457 1.00 91.81 111 ILE A CA 1
ATOM 881 C C . ILE A 1 111 ? 1.915 -3.935 10.255 1.00 91.81 111 ILE A C 1
ATOM 883 O O . ILE A 1 111 ? 2.259 -3.422 9.187 1.00 91.81 111 ILE A O 1
ATOM 887 N N . LYS A 1 112 ? 2.792 -4.187 11.237 1.00 94.38 112 LYS A N 1
ATOM 888 C CA . LYS A 1 112 ? 4.234 -3.908 11.120 1.00 94.38 112 LYS A CA 1
ATOM 889 C C . LYS A 1 112 ? 4.884 -4.709 9.990 1.00 94.38 112 LYS A C 1
ATOM 891 O O . LYS A 1 112 ? 5.525 -4.110 9.136 1.00 94.38 112 LYS A O 1
ATOM 896 N N . ALA A 1 113 ? 4.619 -6.013 9.911 1.00 94.81 113 ALA A N 1
ATOM 897 C CA . ALA A 1 113 ? 5.138 -6.851 8.831 1.00 94.81 113 ALA A CA 1
ATOM 898 C C . ALA A 1 113 ? 4.711 -6.340 7.442 1.00 94.81 113 ALA A C 1
ATOM 900 O O . ALA A 1 113 ? 5.525 -6.272 6.521 1.00 94.81 113 ALA A O 1
ATOM 901 N N . THR A 1 114 ? 3.454 -5.899 7.287 1.00 93.44 114 THR A N 1
ATOM 902 C CA . THR A 1 114 ? 3.018 -5.269 6.030 1.00 93.44 114 THR A CA 1
ATOM 903 C C . THR A 1 114 ? 3.718 -3.944 5.739 1.00 93.44 114 THR A C 1
ATOM 905 O O . THR A 1 114 ? 4.000 -3.669 4.577 1.00 93.44 114 THR A O 1
ATOM 908 N N . LEU A 1 115 ? 4.016 -3.119 6.748 1.00 92.62 115 LEU A N 1
ATOM 909 C CA . LEU A 1 115 ? 4.766 -1.873 6.551 1.00 92.62 115 LEU A CA 1
ATOM 910 C C . LEU A 1 115 ? 6.185 -2.143 6.054 1.00 92.62 115 LEU A C 1
ATOM 912 O O . LEU A 1 115 ? 6.631 -1.486 5.115 1.00 92.62 115 LEU A O 1
ATOM 916 N N . ASP A 1 116 ? 6.863 -3.118 6.649 1.00 94.06 116 ASP A N 1
ATOM 917 C CA . ASP A 1 116 ? 8.221 -3.487 6.257 1.00 94.06 116 ASP A CA 1
ATOM 918 C C . ASP A 1 116 ? 8.241 -4.060 4.835 1.00 94.06 116 ASP A C 1
ATOM 920 O O . ASP A 1 116 ? 9.061 -3.655 4.012 1.00 94.06 116 ASP A O 1
ATOM 924 N N . SER A 1 117 ? 7.262 -4.905 4.494 1.00 92.81 117 SER A N 1
ATOM 925 C CA . SER A 1 117 ? 7.103 -5.408 3.127 1.00 92.81 117 SER A CA 1
ATOM 926 C C . SER A 1 117 ? 6.846 -4.291 2.113 1.00 92.81 117 SER A C 1
ATOM 928 O O . SER A 1 117 ? 7.406 -4.335 1.019 1.00 92.81 117 SER A O 1
ATOM 930 N N . LEU A 1 118 ? 5.997 -3.309 2.432 1.00 91.56 118 LEU A N 1
ATOM 931 C CA . LEU A 1 118 ? 5.700 -2.196 1.525 1.00 91.56 118 LEU A CA 1
ATOM 932 C C . LEU A 1 118 ? 6.924 -1.301 1.312 1.00 91.56 118 LEU A C 1
ATOM 934 O O . LEU A 1 118 ? 7.188 -0.887 0.187 1.00 91.56 118 LEU A O 1
ATOM 938 N N . ARG A 1 119 ? 7.700 -1.041 2.370 1.00 92.94 119 ARG A N 1
ATOM 939 C CA . ARG A 1 119 ? 8.963 -0.295 2.275 1.00 92.94 119 ARG A CA 1
ATOM 940 C C . ARG A 1 119 ? 9.967 -1.015 1.380 1.00 92.94 119 ARG A C 1
ATOM 942 O O . ARG A 1 119 ? 10.470 -0.408 0.443 1.00 92.94 119 ARG 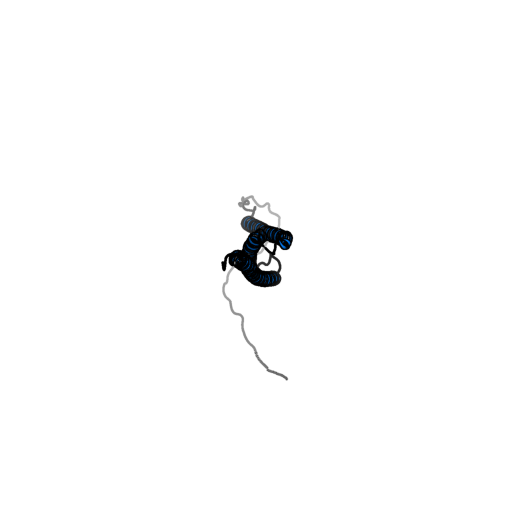A O 1
ATOM 949 N N . GLY A 1 120 ? 10.151 -2.321 1.579 1.00 92.69 120 GLY A N 1
ATOM 950 C CA . GLY A 1 120 ? 11.028 -3.123 0.724 1.00 92.69 120 GLY A CA 1
ATOM 951 C C . GLY A 1 120 ? 10.599 -3.127 -0.748 1.00 92.69 120 GLY A C 1
ATOM 952 O O . GLY A 1 120 ? 11.443 -3.053 -1.637 1.00 92.69 120 GLY A O 1
ATOM 953 N N . GLN A 1 121 ? 9.291 -3.151 -1.028 1.00 89.88 121 GLN A N 1
ATOM 954 C CA . GLN A 1 121 ? 8.782 -3.033 -2.400 1.00 89.88 121 GLN A CA 1
ATOM 955 C C . GLN A 1 121 ? 9.092 -1.666 -3.020 1.00 89.88 121 GLN A C 1
ATOM 957 O O . GLN A 1 121 ? 9.526 -1.610 -4.169 1.00 89.88 121 GLN A O 1
ATOM 962 N N . ILE A 1 122 ? 8.897 -0.576 -2.272 1.00 90.94 122 ILE A N 1
ATOM 963 C CA . ILE A 1 122 ? 9.224 0.783 -2.729 1.00 90.94 122 ILE A CA 1
ATOM 964 C C . ILE A 1 122 ? 10.715 0.887 -3.058 1.00 90.94 122 ILE A C 1
ATOM 966 O O . ILE A 1 122 ? 11.069 1.370 -4.135 1.00 90.94 122 ILE A O 1
ATOM 970 N N . ASP A 1 123 ? 11.576 0.401 -2.166 1.00 92.12 123 ASP A N 1
ATOM 971 C CA . ASP A 1 123 ? 13.029 0.446 -2.343 1.00 92.12 123 ASP A CA 1
ATOM 972 C C . ASP A 1 123 ? 13.479 -0.398 -3.544 1.00 92.12 123 ASP A C 1
ATOM 974 O O . ASP A 1 123 ? 14.330 0.036 -4.324 1.00 92.12 123 ASP A O 1
ATOM 978 N N . GLY A 1 124 ? 12.859 -1.565 -3.749 1.00 90.00 124 GLY A N 1
ATOM 979 C CA . GLY A 1 124 ? 13.092 -2.412 -4.920 1.00 90.00 124 GLY A CA 1
ATOM 980 C C . GLY A 1 124 ? 12.739 -1.708 -6.231 1.00 90.00 124 GLY A C 1
ATOM 981 O O . GLY A 1 124 ? 13.581 -1.616 -7.124 1.00 90.00 124 GLY A O 1
ATOM 982 N N . ILE A 1 125 ? 11.533 -1.135 -6.330 1.00 86.88 125 ILE A N 1
ATOM 983 C CA . ILE A 1 125 ? 11.092 -0.430 -7.546 1.00 86.88 125 ILE A CA 1
ATOM 984 C C . ILE A 1 125 ? 11.985 0.792 -7.815 1.00 86.88 125 ILE A C 1
ATOM 986 O O . ILE A 1 125 ? 12.388 1.017 -8.956 1.00 86.88 125 ILE A O 1
ATOM 990 N N . LYS A 1 126 ? 12.345 1.564 -6.780 1.00 89.12 126 LYS A N 1
ATOM 991 C CA . LYS A 1 126 ? 13.265 2.709 -6.915 1.00 89.12 126 LYS A CA 1
ATOM 992 C C . LYS A 1 126 ? 14.638 2.263 -7.433 1.00 89.12 126 LYS A C 1
ATOM 994 O O . LYS A 1 126 ? 15.125 2.816 -8.416 1.00 89.12 126 LYS A O 1
ATOM 999 N N . SER A 1 127 ? 15.200 1.199 -6.860 1.00 87.12 127 SER A N 1
ATOM 1000 C CA . SER A 1 127 ? 16.501 0.651 -7.271 1.00 87.12 127 SER A CA 1
ATOM 1001 C C . SER A 1 127 ? 16.507 0.170 -8.728 1.00 87.12 127 SER A C 1
ATOM 1003 O O . SER A 1 127 ? 17.446 0.450 -9.478 1.00 87.12 127 SER A O 1
ATOM 1005 N N . GLU A 1 128 ? 15.449 -0.520 -9.162 1.00 84.50 128 GLU A N 1
ATOM 1006 C CA . GLU A 1 128 ? 15.304 -0.984 -10.548 1.00 84.50 128 GLU A CA 1
ATOM 1007 C C . GLU A 1 128 ? 15.203 0.171 -11.553 1.00 84.50 128 GLU A C 1
ATOM 1009 O O . GLU A 1 128 ? 15.679 0.056 -12.690 1.00 84.50 128 GLU A O 1
ATOM 1014 N N . ARG A 1 129 ? 14.583 1.286 -11.159 1.00 83.88 129 ARG A N 1
ATOM 1015 C CA . ARG A 1 129 ? 14.515 2.498 -11.985 1.00 83.88 129 ARG A CA 1
ATOM 1016 C C . ARG A 1 129 ? 15.855 3.212 -12.056 1.00 83.88 129 ARG A C 1
ATOM 1018 O O . ARG A 1 129 ? 16.280 3.579 -13.150 1.00 83.88 129 ARG A O 1
ATOM 1025 N N . ASP A 1 130 ? 16.560 3.332 -10.936 1.00 84.00 130 ASP A N 1
ATOM 1026 C CA . ASP A 1 130 ? 17.885 3.955 -10.893 1.00 84.00 130 ASP A CA 1
ATOM 1027 C C . ASP A 1 130 ? 18.908 3.186 -11.739 1.00 84.00 130 ASP A C 1
ATOM 1029 O O . ASP A 1 130 ? 19.752 3.781 -12.417 1.00 84.00 130 ASP A O 1
ATOM 1033 N N . GLU A 1 131 ? 18.846 1.851 -11.747 1.00 82.38 131 GLU A N 1
ATOM 1034 C CA . GLU A 1 131 ? 19.685 1.037 -12.631 1.00 82.38 131 GLU A CA 1
ATOM 1035 C C . GLU A 1 131 ? 19.355 1.287 -14.110 1.00 82.38 131 GLU A C 1
ATOM 1037 O O . GLU A 1 131 ? 20.257 1.510 -14.921 1.00 82.38 131 GLU A O 1
ATOM 1042 N N . ARG A 1 132 ? 18.070 1.353 -14.474 1.00 77.69 132 ARG A N 1
ATOM 1043 C CA . ARG A 1 132 ? 17.656 1.665 -15.851 1.00 77.69 132 ARG A CA 1
ATOM 1044 C C . ARG A 1 132 ? 18.068 3.063 -16.291 1.00 77.69 132 ARG A C 1
ATOM 1046 O O . ARG A 1 132 ? 18.586 3.206 -17.400 1.00 77.69 132 ARG A O 1
ATOM 1053 N N . GLY A 1 133 ? 17.929 4.063 -15.423 1.00 73.69 133 GLY A N 1
ATOM 1054 C CA . GLY A 1 133 ? 18.420 5.418 -15.671 1.00 73.69 133 GLY A CA 1
ATOM 1055 C C . GLY A 1 133 ? 19.926 5.432 -15.947 1.00 73.69 133 GLY A C 1
ATOM 1056 O O . GLY A 1 133 ? 20.383 6.032 -16.924 1.00 73.69 133 GLY A O 1
ATOM 1057 N N . ARG A 1 134 ? 20.710 4.680 -15.161 1.00 75.75 134 ARG A N 1
ATOM 1058 C CA . ARG A 1 134 ? 22.159 4.530 -15.374 1.00 75.75 134 ARG A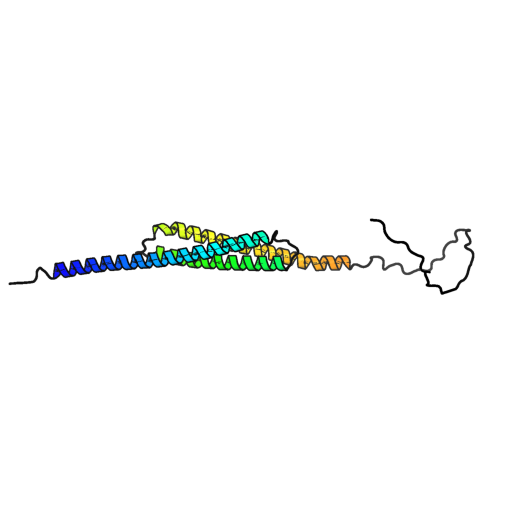 CA 1
ATOM 1059 C C . ARG A 1 134 ? 22.493 3.813 -16.685 1.00 75.75 134 ARG A C 1
ATOM 1061 O O . ARG A 1 134 ? 23.404 4.246 -17.396 1.00 75.75 134 ARG A O 1
ATOM 1068 N N . VAL A 1 135 ? 21.765 2.758 -17.050 1.00 72.88 135 VAL A N 1
ATOM 1069 C CA . VAL A 1 135 ? 21.943 2.049 -18.332 1.00 72.88 135 VAL A CA 1
ATOM 1070 C C . VAL A 1 135 ? 21.600 2.950 -19.523 1.00 72.88 135 VAL A C 1
ATOM 1072 O O . VAL A 1 135 ? 22.358 2.980 -20.499 1.00 72.88 135 VAL A O 1
ATOM 1075 N N . ALA A 1 136 ? 20.515 3.721 -19.446 1.00 67.25 136 ALA A N 1
ATOM 1076 C CA . ALA A 1 136 ? 20.127 4.683 -20.475 1.00 67.25 136 ALA A CA 1
ATOM 1077 C C . ALA A 1 136 ? 21.191 5.779 -20.648 1.00 67.25 136 ALA A C 1
ATOM 1079 O O . ALA A 1 136 ? 21.649 6.022 -21.766 1.00 67.25 136 ALA A O 1
ATOM 1080 N N . ALA A 1 137 ? 21.687 6.354 -19.548 1.00 70.12 137 ALA A N 1
ATOM 1081 C CA . ALA A 1 137 ? 22.766 7.340 -19.576 1.00 70.12 137 ALA A CA 1
ATOM 1082 C C . ALA A 1 137 ? 24.061 6.773 -20.191 1.00 70.12 137 ALA A C 1
ATOM 1084 O O . ALA A 1 137 ? 24.693 7.419 -21.029 1.00 70.12 137 ALA A O 1
ATOM 1085 N N . ARG A 1 138 ? 24.436 5.529 -19.853 1.00 67.75 138 ARG A N 1
ATOM 1086 C CA . ARG A 1 138 ? 25.591 4.837 -20.458 1.00 67.75 138 ARG A CA 1
ATOM 1087 C C . ARG A 1 138 ? 25.407 4.585 -21.956 1.00 67.75 138 ARG A C 1
ATOM 1089 O O . ARG A 1 138 ? 26.379 4.693 -22.705 1.00 67.75 138 ARG A O 1
ATOM 1096 N N . ARG A 1 139 ? 24.190 4.266 -22.413 1.00 60.03 139 ARG A N 1
ATOM 1097 C CA . ARG A 1 139 ? 23.874 4.144 -23.848 1.00 60.03 139 ARG A CA 1
ATOM 1098 C C . ARG A 1 139 ? 24.027 5.488 -24.554 1.00 60.03 139 ARG A C 1
ATOM 1100 O O . ARG A 1 139 ? 24.745 5.541 -25.548 1.00 60.03 139 ARG A O 1
ATOM 1107 N N . ILE A 1 140 ? 23.463 6.564 -24.003 1.00 64.00 140 ILE A N 1
ATOM 1108 C CA . ILE A 1 140 ? 23.583 7.923 -24.557 1.00 64.00 140 ILE A CA 1
ATOM 1109 C C . ILE A 1 140 ? 25.049 8.358 -24.632 1.00 64.00 140 ILE A C 1
ATOM 1111 O O . ILE A 1 140 ? 25.472 8.857 -25.665 1.00 64.00 140 ILE A O 1
ATOM 1115 N N . ALA A 1 141 ? 25.861 8.079 -23.610 1.00 62.47 141 ALA A N 1
ATOM 1116 C CA . ALA A 1 141 ? 27.298 8.368 -23.626 1.00 62.47 141 ALA A CA 1
ATOM 1117 C C . ALA A 1 141 ? 28.094 7.518 -24.642 1.00 62.47 141 ALA A C 1
ATOM 1119 O O . ALA A 1 141 ? 29.184 7.905 -25.070 1.00 62.47 141 ALA A O 1
ATOM 1120 N N . ARG A 1 142 ? 27.572 6.355 -25.058 1.00 59.41 142 ARG A N 1
ATOM 1121 C CA . ARG A 1 142 ? 28.195 5.479 -26.066 1.00 59.41 142 ARG A CA 1
ATOM 1122 C C . ARG A 1 142 ? 27.831 5.868 -27.503 1.00 59.41 142 ARG A C 1
ATOM 1124 O O . ARG A 1 142 ? 28.633 5.609 -28.399 1.00 59.41 142 ARG A O 1
ATOM 1131 N N . ILE A 1 143 ? 26.691 6.525 -27.725 1.00 58.78 143 ILE A N 1
ATOM 1132 C CA . ILE A 1 143 ? 26.270 7.047 -29.039 1.00 58.78 143 ILE A CA 1
ATOM 1133 C C . ILE A 1 143 ? 27.322 7.987 -29.664 1.00 58.78 143 ILE A C 1
ATOM 1135 O O . ILE A 1 143 ? 27.729 7.706 -30.793 1.00 58.78 143 ILE A O 1
ATOM 1139 N N . PRO A 1 144 ? 27.868 9.013 -28.971 1.00 57.47 144 PRO A N 1
ATOM 1140 C CA . PRO A 1 144 ? 28.906 9.867 -29.542 1.00 57.47 144 PRO A CA 1
ATOM 1141 C C . PRO A 1 144 ? 30.203 9.099 -29.837 1.00 57.47 144 PRO A C 1
ATOM 1143 O O . PRO A 1 144 ? 30.902 9.415 -30.793 1.00 57.47 144 PRO A O 1
ATOM 1146 N N . ARG A 1 145 ? 30.521 8.032 -29.089 1.00 55.88 145 ARG A N 1
ATOM 1147 C CA . ARG A 1 145 ? 31.708 7.198 -29.366 1.00 55.88 145 ARG A CA 1
ATOM 1148 C C . ARG A 1 145 ? 31.569 6.373 -30.651 1.00 55.88 145 ARG A C 1
ATOM 1150 O O . ARG A 1 145 ? 32.568 6.129 -31.322 1.00 55.88 145 ARG A O 1
ATOM 1157 N N . LEU A 1 146 ? 30.355 5.953 -31.010 1.00 52.81 146 LEU A N 1
ATOM 1158 C CA . LEU A 1 146 ? 30.091 5.223 -32.256 1.00 52.81 146 LEU A CA 1
ATOM 1159 C C . LEU A 1 146 ? 29.993 6.164 -33.463 1.00 52.81 146 LEU A C 1
ATOM 1161 O O . LEU A 1 146 ? 30.531 5.840 -34.519 1.00 52.81 146 LEU A O 1
ATOM 1165 N N . THR A 1 147 ? 29.402 7.352 -33.305 1.00 50.66 147 THR A N 1
ATOM 1166 C CA . THR A 1 147 ? 29.354 8.360 -34.377 1.00 50.66 147 THR A CA 1
ATOM 1167 C C . THR A 1 147 ? 30.714 9.010 -34.639 1.00 50.66 147 THR A C 1
ATOM 1169 O O . THR A 1 147 ? 31.018 9.306 -35.791 1.00 50.66 147 THR A O 1
ATOM 1172 N N . HIS A 1 148 ? 31.585 9.142 -33.630 1.00 46.66 148 HIS A N 1
ATOM 1173 C CA . HIS A 1 148 ? 32.984 9.536 -33.844 1.00 46.66 148 HIS A CA 1
ATOM 1174 C C . HIS A 1 148 ? 33.832 8.428 -34.487 1.00 46.66 148 HIS A C 1
ATOM 1176 O O . HIS A 1 148 ? 34.669 8.737 -35.330 1.00 46.66 148 HIS A O 1
ATOM 1182 N N . ARG A 1 149 ? 33.595 7.143 -34.178 1.00 44.16 149 ARG A N 1
ATOM 1183 C CA . ARG A 1 149 ? 34.292 6.024 -34.846 1.00 44.16 149 ARG A CA 1
ATOM 1184 C C . ARG A 1 149 ? 33.841 5.821 -36.300 1.00 44.16 149 ARG A C 1
ATOM 1186 O O . ARG A 1 149 ? 34.639 5.391 -37.120 1.00 44.16 149 ARG A O 1
ATOM 1193 N N . ALA A 1 150 ? 32.595 6.159 -36.633 1.00 47.59 150 ALA A N 1
ATOM 1194 C CA . ALA A 1 150 ? 32.108 6.188 -38.017 1.00 47.59 150 ALA A CA 1
ATOM 1195 C C . ALA A 1 150 ? 32.552 7.448 -38.794 1.00 47.59 150 ALA A C 1
ATOM 1197 O O . ALA A 1 150 ? 32.461 7.477 -40.017 1.00 47.59 150 ALA A O 1
ATOM 1198 N N . ARG A 1 151 ? 33.057 8.478 -38.098 1.00 43.44 151 ARG A N 1
ATOM 1199 C CA . ARG A 1 151 ? 33.615 9.720 -38.661 1.00 43.44 151 ARG A CA 1
ATOM 1200 C C . ARG A 1 151 ? 35.136 9.816 -38.511 1.00 43.44 151 ARG A C 1
ATOM 1202 O O . ARG A 1 151 ? 35.675 10.914 -38.423 1.00 43.44 151 ARG A O 1
ATOM 1209 N N . THR A 1 152 ? 35.851 8.695 -38.511 1.00 41.75 152 THR A N 1
ATOM 1210 C CA . THR A 1 152 ? 37.256 8.718 -38.935 1.00 41.75 152 THR A CA 1
ATOM 1211 C C . THR A 1 152 ? 37.292 8.499 -40.445 1.00 41.75 152 THR A C 1
ATOM 1213 O O . THR A 1 152 ? 37.248 7.344 -40.875 1.00 41.75 152 THR A O 1
ATOM 1216 N N . PRO A 1 153 ? 37.336 9.559 -41.276 1.00 46.62 153 PRO A N 1
ATOM 1217 C CA . PRO A 1 153 ? 37.802 9.391 -42.637 1.00 46.62 153 PRO A CA 1
ATOM 1218 C C . PRO A 1 153 ? 39.247 8.891 -42.564 1.00 46.62 153 PRO A C 1
ATOM 1220 O O . PRO A 1 153 ? 40.085 9.455 -41.865 1.00 46.62 153 PRO A O 1
ATOM 1223 N N . SER A 1 154 ? 39.491 7.782 -43.248 1.00 42.00 154 SER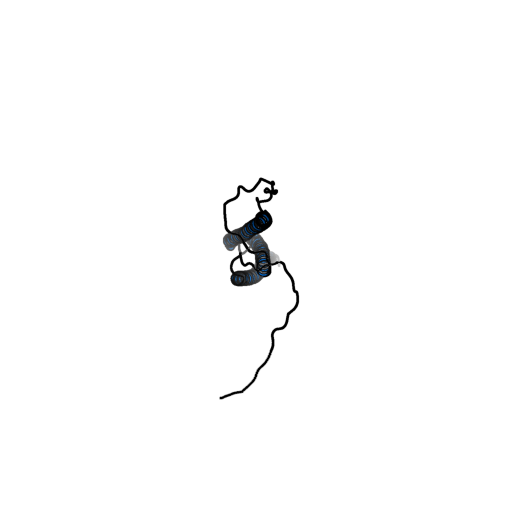 A N 1
ATOM 1224 C CA . SER A 1 154 ? 40.712 7.518 -43.997 1.00 42.00 154 SER A CA 1
ATOM 1225 C C . SER A 1 154 ? 42.023 8.001 -43.371 1.00 42.00 154 SER A C 1
ATOM 1227 O O . SER A 1 154 ? 42.470 9.125 -43.584 1.00 42.00 154 SER A O 1
ATOM 1229 N N . ARG A 1 155 ? 42.763 7.064 -42.775 1.00 46.06 155 ARG A N 1
ATOM 1230 C CA . ARG A 1 155 ? 44.228 7.143 -42.677 1.00 46.06 155 ARG A CA 1
ATOM 1231 C C . ARG A 1 155 ? 44.868 6.878 -44.058 1.00 46.06 155 ARG A C 1
ATOM 1233 O O . ARG A 1 155 ? 45.705 5.998 -44.194 1.00 46.06 155 ARG A O 1
ATOM 1240 N N . LEU A 1 156 ? 44.407 7.607 -45.077 1.00 44.81 156 LEU A N 1
ATOM 1241 C CA . LEU A 1 156 ? 44.903 7.627 -46.462 1.00 44.81 156 LEU A CA 1
ATOM 1242 C C . LEU A 1 156 ? 44.900 9.068 -47.014 1.00 44.81 156 LEU A C 1
ATOM 1244 O O . LEU A 1 156 ? 44.660 9.294 -48.193 1.00 44.81 156 LEU A O 1
ATOM 1248 N N . ALA A 1 157 ? 45.141 10.061 -46.159 1.00 43.94 157 ALA A N 1
ATOM 1249 C CA . ALA A 1 157 ? 45.544 11.396 -46.591 1.00 43.94 157 ALA A CA 1
ATOM 1250 C C . ALA A 1 157 ? 47.058 11.496 -46.384 1.00 43.94 157 ALA A C 1
ATOM 1252 O O . ALA A 1 157 ? 47.528 11.854 -45.307 1.00 43.94 157 ALA A O 1
ATOM 1253 N N . GLY A 1 158 ? 47.813 11.045 -47.381 1.00 39.28 158 GLY A N 1
ATOM 1254 C CA . GLY A 1 158 ? 49.270 11.003 -47.311 1.00 39.28 158 GLY A CA 1
ATOM 1255 C C . GLY A 1 158 ? 49.915 10.303 -48.498 1.00 39.28 158 GLY A C 1
ATOM 1256 O O . GLY A 1 158 ? 50.832 9.524 -48.289 1.00 39.28 158 GLY A O 1
ATOM 1257 N N . LEU A 1 159 ? 49.418 10.540 -49.713 1.00 36.62 159 LEU A N 1
ATOM 1258 C CA . LEU A 1 159 ? 50.149 10.284 -50.956 1.00 36.62 159 LEU A CA 1
ATOM 1259 C C . LEU A 1 159 ? 49.834 11.438 -51.913 1.00 36.62 159 LEU A C 1
ATOM 1261 O O . LEU A 1 159 ? 48.973 11.342 -52.783 1.00 36.62 159 LEU A O 1
ATOM 1265 N N . GLU A 1 160 ? 50.496 12.565 -51.659 1.00 39.62 160 GLU A N 1
ATOM 1266 C CA . GLU A 1 160 ? 50.778 13.563 -52.692 1.00 39.62 160 GLU A CA 1
ATOM 1267 C C . GLU A 1 160 ? 51.572 12.878 -53.825 1.00 39.62 160 GLU A C 1
ATOM 1269 O O . GLU A 1 160 ? 52.441 12.045 -53.533 1.00 39.62 160 GLU A O 1
ATOM 1274 N N . PRO A 1 161 ? 51.278 13.176 -55.101 1.00 42.00 161 PRO A N 1
ATOM 1275 C CA . PRO A 1 161 ? 51.952 12.574 -56.237 1.00 42.00 161 PRO A CA 1
ATOM 1276 C C . PRO A 1 161 ? 53.338 13.210 -56.389 1.00 42.00 161 PRO A C 1
ATOM 1278 O O . PRO A 1 161 ? 53.490 14.272 -56.981 1.00 42.00 161 PRO A O 1
ATOM 1281 N N . GLN A 1 162 ? 54.369 12.559 -55.850 1.00 39.06 162 GLN A N 1
ATOM 1282 C CA . GLN A 1 162 ? 55.735 12.860 -56.264 1.00 39.06 162 GLN A CA 1
ATOM 1283 C C . GLN A 1 162 ? 55.974 12.265 -57.649 1.00 39.06 162 GLN A C 1
ATOM 1285 O O . GLN A 1 162 ? 56.010 11.045 -57.823 1.00 39.06 162 GLN A O 1
ATOM 1290 N N . ASP A 1 163 ? 56.159 13.160 -58.615 1.00 43.47 163 ASP A N 1
ATOM 1291 C CA . ASP A 1 163 ? 56.797 12.895 -59.894 1.00 43.47 163 ASP A CA 1
ATOM 1292 C C . ASP A 1 163 ? 58.145 12.193 -59.670 1.00 43.47 163 ASP A C 1
ATOM 1294 O O . ASP A 1 163 ? 59.154 12.810 -59.326 1.00 43.47 163 ASP A O 1
ATOM 1298 N N . ALA A 1 164 ? 58.162 10.879 -59.876 1.00 34.84 164 ALA A N 1
ATOM 1299 C CA . ALA A 1 164 ? 59.375 10.096 -60.045 1.00 34.84 164 ALA A CA 1
ATOM 1300 C C . ALA A 1 164 ? 59.279 9.345 -61.384 1.00 34.84 164 ALA A C 1
ATOM 1302 O O . ALA A 1 164 ? 58.221 8.800 -61.714 1.00 34.84 164 ALA A O 1
ATOM 1303 N N . PRO A 1 165 ? 60.354 9.334 -62.191 1.00 38.25 165 PRO A N 1
ATOM 1304 C CA . PRO A 1 165 ? 60.313 8.846 -63.560 1.00 38.25 165 PRO A CA 1
ATOM 1305 C C . PRO A 1 165 ? 60.032 7.342 -63.586 1.00 38.25 165 PRO A C 1
ATOM 1307 O O . PRO A 1 165 ? 60.769 6.536 -63.021 1.00 38.25 165 PRO A O 1
ATOM 1310 N N . ILE A 1 166 ? 58.957 6.970 -64.277 1.00 41.62 166 ILE A N 1
ATOM 1311 C CA . ILE A 1 166 ? 58.587 5.581 -64.540 1.00 41.62 166 ILE A CA 1
ATOM 1312 C C . ILE A 1 166 ? 59.699 4.945 -65.387 1.00 41.62 166 ILE A C 1
ATOM 1314 O O . ILE A 1 166 ? 59.865 5.275 -66.564 1.00 41.62 166 ILE A O 1
ATOM 1318 N N . SER A 1 167 ? 60.451 4.011 -64.800 1.00 38.59 167 SER A N 1
ATOM 1319 C CA . SER A 1 167 ? 61.302 3.089 -65.556 1.00 38.59 167 SER A CA 1
ATOM 1320 C C . SER A 1 167 ? 60.433 2.285 -66.521 1.00 38.59 167 SER A C 1
ATOM 1322 O O . SER A 1 167 ? 59.545 1.534 -66.112 1.00 38.59 167 SER A O 1
ATOM 1324 N N . ARG A 1 168 ? 60.691 2.481 -67.818 1.00 38.97 168 ARG A N 1
ATOM 1325 C CA . ARG A 1 168 ? 60.070 1.771 -68.941 1.00 38.97 168 ARG A CA 1
ATOM 1326 C C . ARG A 1 168 ? 60.143 0.257 -68.738 1.00 38.97 168 ARG A C 1
ATOM 1328 O O . ARG A 1 168 ? 61.229 -0.316 -68.775 1.00 38.97 168 ARG A O 1
ATOM 1335 N N . TRP A 1 169 ? 58.984 -0.386 -68.660 1.00 35.56 169 TRP A N 1
ATOM 1336 C CA . TRP A 1 169 ? 58.834 -1.768 -69.109 1.00 35.56 169 TRP A CA 1
ATO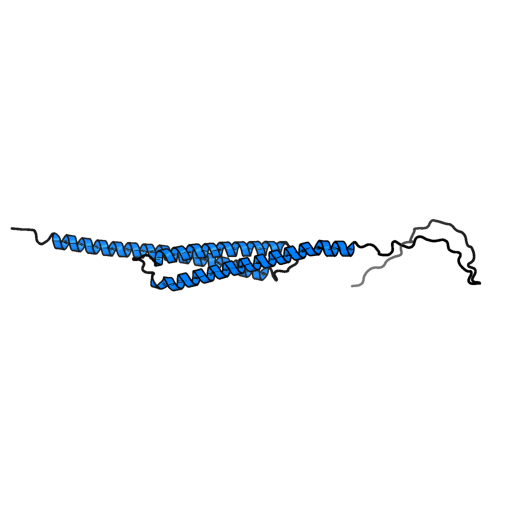M 1337 C C . TRP A 1 169 ? 58.565 -1.762 -70.622 1.00 35.56 169 TRP A C 1
ATOM 1339 O O . TRP A 1 169 ? 57.812 -0.903 -71.093 1.00 35.56 169 TRP A O 1
ATOM 1349 N N . PRO A 1 170 ? 59.198 -2.645 -71.413 1.00 40.34 170 PRO A N 1
ATOM 1350 C CA . PRO A 1 170 ? 59.082 -2.601 -72.859 1.00 40.34 170 PRO A CA 1
ATOM 1351 C C . PRO A 1 170 ? 57.789 -3.278 -73.327 1.00 40.34 170 PRO A C 1
ATOM 1353 O O . PRO A 1 170 ? 57.520 -4.428 -72.999 1.00 40.34 170 PRO A O 1
ATOM 1356 N N . GLY A 1 171 ? 57.052 -2.556 -74.171 1.00 45.56 171 GLY A N 1
ATOM 1357 C CA . GLY A 1 171 ? 56.370 -3.146 -75.319 1.00 45.56 171 GLY A CA 1
ATOM 1358 C C . GLY A 1 171 ? 54.995 -3.755 -75.086 1.00 45.56 171 GLY A C 1
ATOM 1359 O O . GLY A 1 171 ? 54.852 -4.954 -75.268 1.00 45.56 171 GLY A O 1
ATOM 1360 N N . ILE A 1 172 ? 53.979 -2.923 -74.839 1.00 41.41 172 ILE A N 1
ATOM 1361 C CA . ILE A 1 172 ? 52.640 -3.121 -75.424 1.00 41.41 172 ILE A CA 1
ATOM 1362 C C . ILE A 1 172 ? 52.080 -1.726 -75.748 1.00 41.41 172 ILE A C 1
ATOM 1364 O O . ILE A 1 172 ? 51.714 -0.974 -74.847 1.00 41.41 172 ILE A O 1
ATOM 1368 N N . GLU A 1 173 ? 52.083 -1.346 -77.027 1.00 45.09 173 GLU A N 1
ATOM 1369 C CA . GLU A 1 173 ? 51.425 -0.125 -77.511 1.00 45.09 173 GLU A CA 1
ATOM 1370 C C . GLU A 1 173 ? 49.899 -0.244 -77.370 1.00 45.09 173 GLU A C 1
ATOM 1372 O O . GLU A 1 173 ? 49.322 -1.223 -77.847 1.00 45.09 173 GLU A O 1
ATOM 1377 N N . PRO A 1 174 ? 49.202 0.765 -76.822 1.00 40.69 174 PRO A N 1
ATOM 1378 C CA . PRO A 1 174 ? 47.787 0.961 -77.077 1.00 40.69 174 PRO A CA 1
ATOM 1379 C C . PRO A 1 174 ? 47.609 2.031 -78.159 1.00 40.69 174 PRO A C 1
ATOM 1381 O O . PRO A 1 174 ? 48.039 3.178 -78.015 1.00 40.69 174 PRO A O 1
ATOM 1384 N N . HIS A 1 175 ? 46.945 1.647 -79.247 1.00 42.44 175 HIS A N 1
ATOM 1385 C CA . HIS A 1 175 ? 46.558 2.540 -80.331 1.00 42.44 175 HIS A CA 1
ATOM 1386 C C . HIS A 1 175 ? 45.785 3.768 -79.822 1.00 42.44 175 HIS A C 1
ATOM 1388 O O . HIS A 1 175 ? 44.768 3.665 -79.135 1.00 42.44 175 HIS A O 1
ATOM 1394 N N . ARG A 1 176 ? 46.267 4.949 -80.230 1.00 39.22 176 ARG A N 1
ATOM 1395 C CA . ARG A 1 176 ? 45.551 6.227 -80.176 1.00 39.22 176 ARG A CA 1
ATOM 1396 C C . ARG A 1 176 ? 44.260 6.141 -80.994 1.00 39.22 176 ARG A C 1
ATOM 1398 O O . ARG A 1 176 ? 44.313 6.019 -82.213 1.00 39.22 176 ARG A O 1
ATOM 1405 N N . GLY A 1 177 ? 43.128 6.344 -80.331 1.00 38.41 177 GLY A N 1
ATOM 1406 C CA . GLY A 1 177 ? 41.873 6.768 -80.944 1.00 38.41 177 GLY A CA 1
ATOM 1407 C C . GLY A 1 177 ? 41.290 7.912 -80.122 1.00 38.41 177 GLY A C 1
ATOM 1408 O O . GLY A 1 177 ? 40.787 7.697 -79.025 1.00 38.41 177 GLY A O 1
ATOM 1409 N N . GLN A 1 178 ? 41.445 9.136 -80.619 1.00 41.25 178 GLN A N 1
ATOM 1410 C CA . GLN A 1 178 ? 40.860 10.363 -80.067 1.00 41.25 178 GLN A CA 1
ATOM 1411 C C . GLN A 1 178 ? 39.386 10.524 -80.546 1.00 41.25 178 GLN A C 1
ATOM 1413 O O . GLN A 1 178 ? 38.926 9.686 -81.318 1.00 41.25 178 GLN A O 1
ATOM 1418 N N . PRO A 1 179 ? 38.598 11.513 -80.067 1.00 47.53 179 PRO A N 1
ATOM 1419 C CA . PRO A 1 179 ? 37.324 11.255 -79.391 1.00 47.53 179 PRO A CA 1
ATOM 1420 C C . PRO A 1 179 ? 36.090 11.855 -80.106 1.00 47.53 179 PRO A C 1
ATOM 1422 O O . PRO A 1 179 ? 36.208 12.447 -81.173 1.00 47.53 179 PRO A O 1
ATOM 1425 N N . LEU A 1 180 ? 34.946 11.794 -79.399 1.00 36.34 180 LEU A N 1
ATOM 1426 C CA . LEU A 1 180 ? 33.665 12.512 -79.574 1.00 36.34 180 LEU A CA 1
ATOM 1427 C C . LEU A 1 180 ? 32.579 11.759 -80.363 1.00 36.34 180 LEU A C 1
ATOM 1429 O O . LEU A 1 180 ? 32.682 11.582 -81.567 1.00 36.34 180 LEU A O 1
ATOM 1433 N N . GLN A 1 181 ? 31.450 11.472 -79.707 1.00 41.28 181 GLN A N 1
ATOM 1434 C CA . GLN A 1 181 ? 30.281 12.359 -79.787 1.00 41.28 181 GLN A CA 1
ATOM 1435 C C . GLN A 1 181 ? 29.204 11.994 -78.751 1.00 41.28 181 GLN A C 1
ATOM 1437 O O . GLN A 1 181 ? 28.953 10.830 -78.445 1.00 41.28 181 GLN A O 1
ATOM 1442 N N . ARG A 1 182 ? 28.623 13.053 -78.178 1.00 40.91 182 ARG A N 1
ATOM 1443 C CA . ARG A 1 182 ? 27.380 13.062 -77.401 1.00 40.91 182 ARG A CA 1
ATOM 1444 C C . ARG A 1 182 ? 26.200 12.654 -78.292 1.00 40.91 182 ARG A C 1
ATOM 1446 O O . ARG A 1 182 ? 26.295 12.714 -79.509 1.00 40.91 182 ARG A O 1
ATOM 1453 N N . ASP A 1 183 ? 25.095 12.358 -77.617 1.00 44.22 183 ASP A N 1
ATOM 1454 C CA . ASP A 1 183 ? 23.746 12.104 -78.130 1.00 44.22 183 ASP A CA 1
ATOM 1455 C C . ASP A 1 183 ? 23.457 10.672 -78.583 1.00 44.22 183 ASP A C 1
ATOM 1457 O O . ASP A 1 183 ? 23.696 10.286 -79.723 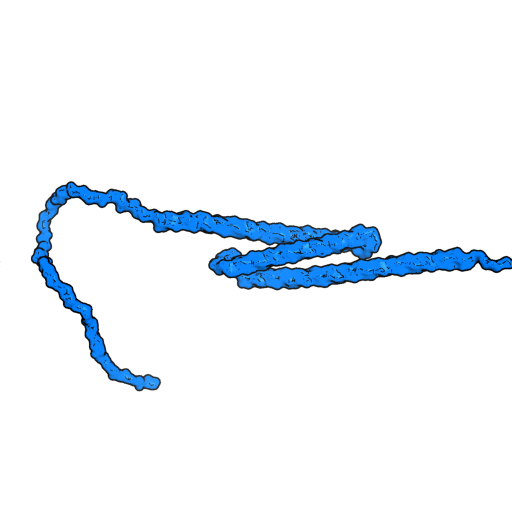1.00 44.22 183 ASP A O 1
ATOM 1461 N N . GLN A 1 184 ? 22.814 9.912 -77.687 1.00 42.94 184 GLN A N 1
ATOM 1462 C CA . GLN A 1 184 ? 21.447 9.435 -77.934 1.00 42.94 184 GLN A CA 1
ATOM 1463 C C . GLN A 1 184 ? 20.865 8.724 -76.703 1.00 42.94 184 GLN A C 1
ATOM 1465 O O . GLN A 1 184 ? 21.066 7.536 -76.464 1.00 42.94 184 GLN A O 1
ATOM 1470 N N . PHE A 1 185 ? 20.080 9.475 -75.930 1.00 39.28 185 PHE A N 1
ATOM 1471 C CA . PHE A 1 185 ? 19.063 8.925 -75.040 1.00 39.28 185 PHE A CA 1
ATOM 1472 C C . PHE A 1 185 ? 17.794 8.693 -75.873 1.00 39.28 185 PHE A C 1
ATOM 1474 O O . PHE A 1 185 ? 17.111 9.655 -76.220 1.00 39.28 185 PHE A O 1
ATOM 1481 N N . ARG A 1 186 ? 17.467 7.432 -76.191 1.00 42.03 186 ARG A N 1
ATOM 1482 C CA . ARG A 1 186 ? 16.086 6.990 -76.467 1.00 42.03 186 ARG A CA 1
ATOM 1483 C C . ARG A 1 186 ? 15.981 5.455 -76.483 1.00 42.03 186 ARG A C 1
ATOM 1485 O O . ARG A 1 186 ? 16.541 4.837 -77.383 1.00 42.03 186 ARG A O 1
ATOM 1492 N N . PRO A 1 187 ? 15.237 4.813 -75.567 1.00 52.91 187 PRO A N 1
ATOM 1493 C CA . PRO A 1 187 ? 14.766 3.451 -75.793 1.00 52.91 187 PRO A CA 1
ATOM 1494 C C . PRO A 1 187 ? 13.501 3.478 -76.678 1.00 52.91 187 PRO A C 1
ATOM 1496 O O . PRO A 1 187 ? 12.605 4.293 -76.430 1.00 52.91 187 PRO A O 1
ATOM 1499 N N . PRO A 1 188 ? 13.387 2.625 -77.712 1.00 50.81 188 PRO A N 1
ATOM 1500 C CA . PRO A 1 188 ? 12.157 2.483 -78.479 1.00 50.81 188 PRO A CA 1
ATOM 1501 C C . PRO A 1 188 ? 11.151 1.610 -77.718 1.00 50.81 188 PRO A C 1
ATOM 1503 O O . PRO A 1 188 ? 11.495 0.579 -77.142 1.00 50.81 188 PRO A O 1
ATOM 1506 N N . GLY A 1 189 ? 9.892 2.044 -77.713 1.00 44.19 189 GLY A N 1
ATOM 1507 C CA . GLY A 1 189 ? 8.777 1.299 -77.146 1.00 44.19 189 GLY A CA 1
ATOM 1508 C C . GLY A 1 189 ? 8.010 0.451 -78.166 1.00 44.19 189 GLY A C 1
ATOM 1509 O O . GLY A 1 189 ? 8.084 0.681 -79.367 1.00 44.19 189 GLY A O 1
ATOM 1510 N N . ARG A 1 190 ? 7.160 -0.406 -77.584 1.00 44.81 190 ARG A N 1
ATOM 1511 C CA . ARG A 1 190 ? 5.879 -0.964 -78.067 1.00 44.81 190 ARG A CA 1
ATOM 1512 C C . ARG A 1 190 ? 5.848 -2.060 -79.144 1.00 44.81 190 ARG A C 1
ATOM 1514 O O . ARG A 1 190 ? 6.131 -1.840 -80.311 1.00 44.81 190 ARG A O 1
ATOM 1521 N N . GLY A 1 191 ? 5.187 -3.143 -78.737 1.00 39.91 191 GLY A N 1
ATOM 1522 C CA . GLY A 1 191 ? 4.250 -3.983 -79.498 1.00 39.91 191 GLY A CA 1
ATOM 1523 C C . GLY A 1 191 ? 3.889 -5.159 -78.584 1.00 39.91 191 GLY A C 1
ATOM 1524 O O . GLY A 1 191 ? 4.795 -5.827 -78.119 1.00 39.91 191 GLY A O 1
ATOM 1525 N N . GLY A 1 192 ? 2.665 -5.421 -78.130 1.00 42.44 192 GLY A N 1
ATOM 1526 C CA . GLY A 1 192 ? 1.352 -5.389 -78.780 1.00 42.44 192 GLY A CA 1
ATOM 1527 C C . GLY A 1 192 ? 0.627 -6.707 -78.403 1.00 42.44 192 GLY A C 1
ATOM 1528 O O . GLY A 1 192 ? 1.302 -7.641 -77.996 1.00 42.44 192 GLY A O 1
ATOM 1529 N N . PRO A 1 193 ? -0.712 -6.797 -78.450 1.00 57.44 193 PRO A N 1
ATOM 1530 C CA . PRO A 1 193 ? -1.536 -7.373 -77.372 1.00 57.44 193 PRO A CA 1
ATOM 1531 C C . PRO A 1 193 ? -2.185 -8.737 -77.695 1.00 57.44 193 PRO A C 1
ATOM 1533 O O . PRO A 1 193 ? -2.356 -9.055 -78.864 1.00 57.44 193 PRO A O 1
ATOM 1536 N N . ALA A 1 194 ? -2.669 -9.470 -76.678 1.00 39.88 194 ALA A N 1
ATOM 1537 C CA . ALA A 1 194 ? -3.921 -10.253 -76.728 1.00 39.88 194 ALA A CA 1
ATOM 1538 C C . ALA A 1 194 ? -4.313 -10.777 -75.329 1.00 39.88 194 ALA A C 1
ATOM 1540 O O . ALA A 1 194 ? -3.454 -11.079 -74.507 1.00 39.88 194 ALA A O 1
ATOM 1541 N N . ALA A 1 195 ? -5.619 -10.826 -75.069 1.00 49.28 195 ALA A N 1
ATOM 1542 C CA . ALA A 1 195 ? -6.263 -11.006 -73.766 1.00 49.28 195 ALA A CA 1
ATOM 1543 C C . ALA A 1 195 ? -6.790 -12.463 -73.552 1.00 49.28 195 ALA A C 1
ATOM 1545 O O . ALA A 1 195 ? -6.201 -13.377 -74.121 1.00 49.28 195 ALA A O 1
ATOM 1546 N N . PRO A 1 196 ? -7.801 -12.750 -72.697 1.00 57.91 196 PRO A N 1
ATOM 1547 C CA . PRO A 1 196 ? -7.689 -13.697 -71.585 1.00 57.91 196 PRO A CA 1
ATOM 1548 C C . PRO A 1 196 ? -8.449 -15.025 -71.797 1.00 57.91 196 PRO A C 1
ATOM 1550 O O . PRO A 1 196 ? -9.383 -15.110 -72.592 1.00 57.91 196 PRO A O 1
ATOM 1553 N N . GLY A 1 197 ? -8.103 -16.054 -71.018 1.00 48.50 197 GLY A N 1
ATOM 1554 C CA . GLY A 1 197 ? -8.829 -17.326 -70.947 1.00 48.50 197 GLY A CA 1
ATOM 1555 C C . GLY A 1 197 ? -9.054 -17.742 -69.494 1.00 48.50 197 GLY A C 1
ATOM 1556 O O . GLY A 1 197 ? -8.117 -17.693 -68.709 1.00 48.50 197 GLY A O 1
ATOM 1557 N N . ARG A 1 198 ? -10.317 -18.056 -69.197 1.00 45.38 198 ARG A N 1
ATOM 1558 C CA . ARG A 1 198 ? -10.962 -18.401 -67.916 1.00 45.38 198 ARG A CA 1
ATOM 1559 C C . ARG A 1 198 ? -10.210 -19.348 -66.985 1.00 45.38 198 ARG A C 1
ATOM 1561 O O . ARG A 1 198 ? -9.577 -20.292 -67.498 1.00 45.38 198 ARG A O 1
#

Sequence (198 aa):
MIGTANRQTTITKNRIRDVDVQTVIVRVRLEALESKARAKLALLDADDRRDRDELGKLGAPHSLNDEAARRRDELELARIERAEQCVVLQAKRLERAQRPDSPHTDRIPAIKATLDSLRGQIDGIKSERDERGRVAARRIARIPRLTHRARTPSRLAGLEPQDAPISRWPGIEPHRGQPLQRDQFRPPGRGGPAAPGR

Foldseek 3Di:
DDDDPPPVVVVVVVVVVVVVVVLVVVAVVLVVLVVVLVVLLVVLVVLLVVLVVVLVVLPDCPPPDPVSVVSNVVSLVSNLVSLVVNLVSLVVNLVQLPDPSHPNVVCNVVSVVSNVVSVVVNVVSVVVVVVVVVVVVVVVVCVVVVVVVVPPPDPPPDDDDDDDDDDDDDDDDDDDDDDDDDDDDDDDDDDDDDDDDD